Protein AF-A0A382H8X0-F1 (afdb_monomer_lite)

Radius of gyration: 43.45 Å; chains: 1; bounding box: 71×106×115 Å

Organism: NCBI:txid408172

Foldseek 3Di:
DDPDDPPPPVVPPPPPPPPPQPQDDCVVVLCVVCVPPPDDPVVSVVVRVVVSVVVSVVVVVVVVVVVVVVVVVVVVVVVVVVVVVVVVVVVVVVVVVVVVVVVVVVVVVVVVVVVVVVVVVVVVVVVCVVVVVDPPPVVVVVVVVVVVVVVVVVVVVVVVVVVVVVVVVVVQVVLLVVLLCVLCVVPDPVVSVVLVVVLVPPDPPDSVVSSVVSVVVCCVPPPDDDDPPPDDDDDDDDDDDDDDDDDDDPDDDPVCPVVVVVVVVVVVVVD

InterPro domains:
  IPR057966 Capsid assembly scaffolding protein, T4-phage [PF25623] (26-262)

pLDDT: mean 75.29, std 20.02, range [29.95, 96.94]

Secondary structure (DSSP, 8-state):
-----SSSSSSSSS------------HHHHHHHHTTS---HHHHHHHHHHHHHHHHHHHHHHHHHHHHHHHHHHHHHHHHHHHHHHHHHHHHHHHHHHHHHHHHHHHHHHHHHHHHHHHHHHHHHHHHHHHT----THHHHHHHHHHHHHHHHHHHHHHHHHHHHHHHHHHHHHHHHHHHHHHHTTS-HHHHHHHHHHHHTS--S-HHHHHHHHHHHHHHHH-------------------------------TTTHHHHHHHHHHHTT--

Structure (mmCIF, N/CA/C/O backbone):
data_AF-A0A382H8X0-F1
#
_entry.id   AF-A0A382H8X0-F1
#
loop_
_atom_site.group_PDB
_atom_site.id
_atom_site.type_symbol
_atom_site.label_atom_id
_atom_site.label_alt_id
_atom_site.label_comp_id
_atom_site.label_asym_id
_atom_site.label_entity_id
_atom_site.label_seq_id
_atom_site.pdbx_PDB_ins_code
_atom_site.Cartn_x
_atom_site.Cartn_y
_atom_site.Cartn_z
_atom_site.occupancy
_atom_site.B_iso_or_equiv
_atom_site.auth_seq_id
_atom_site.auth_comp_id
_atom_site.auth_asym_id
_atom_site.auth_atom_id
_atom_site.pdbx_PDB_model_num
ATOM 1 N N . LYS A 1 1 ? 1.733 42.238 20.885 1.00 37.44 1 LYS A N 1
ATOM 2 C CA . LYS A 1 1 ? 0.326 41.789 20.952 1.00 37.44 1 LYS A CA 1
ATOM 3 C C . LYS A 1 1 ? 0.335 40.545 21.811 1.00 37.44 1 LYS A C 1
ATOM 5 O O . LYS A 1 1 ? 1.156 39.680 21.553 1.00 37.44 1 LYS A O 1
ATOM 10 N N . SER A 1 2 ? -0.434 40.595 22.890 1.00 32.53 2 SER A N 1
ATOM 11 C CA . SER A 1 2 ? -0.633 39.522 23.858 1.00 32.53 2 SER A CA 1
ATOM 12 C C . SER A 1 2 ? -1.174 38.296 23.123 1.00 32.53 2 SER A C 1
ATOM 14 O O . SER A 1 2 ? -2.161 38.451 22.410 1.00 32.53 2 SER A O 1
ATOM 16 N N . ASN A 1 3 ? -0.496 37.150 23.221 1.00 32.78 3 ASN A N 1
ATOM 17 C CA . ASN A 1 3 ? -1.045 35.860 22.804 1.00 32.78 3 ASN A CA 1
ATOM 18 C C . ASN A 1 3 ? -1.659 35.260 24.067 1.00 32.78 3 ASN A C 1
ATOM 20 O O . ASN A 1 3 ? -0.984 34.616 24.865 1.00 32.78 3 ASN A O 1
ATOM 24 N N . THR A 1 4 ? -2.875 35.722 24.321 1.00 29.95 4 THR A N 1
ATOM 25 C CA . THR A 1 4 ? -3.697 35.456 25.493 1.00 29.95 4 THR A CA 1
ATOM 26 C C . THR A 1 4 ? -4.492 34.180 25.216 1.00 29.95 4 THR A C 1
ATOM 28 O O . THR A 1 4 ? -5.246 34.160 24.256 1.00 29.95 4 THR A O 1
ATOM 31 N N . SER A 1 5 ? -4.269 33.158 26.044 1.00 36.47 5 SER A N 1
ATOM 32 C CA . SER A 1 5 ? -5.319 32.370 26.715 1.00 36.47 5 SER A CA 1
ATOM 33 C C . SER A 1 5 ? -6.357 31.554 25.924 1.00 36.47 5 SER A C 1
ATOM 35 O O . SER A 1 5 ? -7.469 31.427 26.417 1.00 36.47 5 SER A O 1
ATOM 37 N N . GLU A 1 6 ? -6.055 30.974 24.765 1.00 33.81 6 GLU A N 1
ATOM 38 C CA . GLU A 1 6 ? -7.044 30.116 24.067 1.00 33.81 6 GLU A CA 1
ATOM 39 C C . GLU A 1 6 ? -6.904 28.605 24.343 1.00 33.81 6 GLU A C 1
ATOM 41 O O . GLU A 1 6 ? -7.690 27.844 23.805 1.00 33.81 6 GLU A O 1
ATOM 46 N N . ASP A 1 7 ? -5.961 28.168 25.188 1.00 34.78 7 ASP A N 1
ATOM 47 C CA . ASP A 1 7 ? -5.672 26.728 25.403 1.00 34.78 7 ASP A CA 1
ATOM 48 C C . ASP A 1 7 ? -5.850 26.261 26.865 1.00 34.78 7 ASP A C 1
ATOM 50 O O . ASP A 1 7 ? -5.696 25.086 27.162 1.00 34.78 7 ASP A O 1
ATOM 54 N N . ASP A 1 8 ? -6.179 27.177 27.787 1.00 33.31 8 ASP A N 1
ATOM 55 C CA . ASP A 1 8 ? -6.428 26.873 29.214 1.00 33.31 8 ASP A CA 1
ATOM 56 C C . ASP A 1 8 ? -7.920 27.031 29.598 1.00 33.31 8 ASP A C 1
ATOM 58 O O . ASP A 1 8 ? -8.282 26.829 30.753 1.00 33.31 8 ASP A O 1
ATOM 62 N N . GLU A 1 9 ? -8.797 27.432 28.665 1.00 32.09 9 GLU A N 1
ATOM 63 C CA . GLU A 1 9 ? -10.236 27.643 28.937 1.00 32.09 9 GLU A CA 1
ATOM 64 C C . GLU A 1 9 ? -11.125 26.457 28.510 1.00 32.09 9 GLU A C 1
ATOM 66 O O . GLU A 1 9 ? -12.295 26.430 28.882 1.00 32.09 9 GLU A O 1
ATOM 71 N N . GLU A 1 10 ? -10.602 25.452 27.794 1.00 34.25 10 GLU A N 1
ATOM 72 C CA . GLU A 1 10 ? -11.391 24.271 27.385 1.00 34.25 10 GLU A CA 1
ATOM 73 C C . GLU A 1 10 ? -11.379 23.122 28.418 1.00 34.25 10 GLU A C 1
ATOM 75 O O . GLU A 1 10 ? -12.250 22.258 28.364 1.00 34.25 10 GLU A O 1
ATOM 80 N N . GLU A 1 11 ? -10.481 23.126 29.414 1.00 35.06 11 GLU A N 1
ATOM 81 C CA . GLU A 1 11 ? -10.451 22.084 30.463 1.00 35.06 11 GLU A CA 1
ATOM 82 C C . GLU A 1 11 ? -11.414 22.342 31.644 1.00 35.06 11 GLU A C 1
ATOM 84 O O . GLU A 1 11 ? -11.644 21.442 32.451 1.00 35.06 11 GLU A O 1
ATOM 89 N N . GLU A 1 12 ? -12.014 23.534 31.773 1.00 31.77 12 GLU A N 1
ATOM 90 C CA . GLU A 1 12 ? -12.909 23.850 32.906 1.00 31.77 12 GLU A CA 1
ATOM 91 C C . GLU A 1 12 ? -14.411 23.605 32.631 1.00 31.77 12 GLU A C 1
ATOM 93 O O . GLU A 1 12 ? -15.210 23.674 33.569 1.00 31.77 12 GLU A O 1
ATOM 98 N N . GLU A 1 13 ? -14.833 23.282 31.399 1.00 31.98 13 GLU A N 1
ATOM 99 C CA . GLU A 1 13 ? -16.267 23.145 31.059 1.00 31.98 13 GLU A CA 1
ATOM 100 C C . GLU A 1 13 ? -16.840 21.708 31.106 1.00 31.98 13 GLU A C 1
ATOM 102 O O . GLU A 1 13 ? -18.058 21.544 31.009 1.00 31.98 13 GLU A O 1
ATOM 107 N N . GLU A 1 14 ? -16.038 20.662 31.344 1.00 35.97 14 GLU A N 1
ATOM 108 C CA . GLU A 1 14 ? -16.539 19.268 31.393 1.00 35.97 14 GLU A CA 1
ATOM 109 C C . GLU A 1 14 ? -16.860 18.725 32.804 1.00 35.97 14 GLU A C 1
ATOM 111 O O . GLU A 1 14 ? -17.370 17.612 32.941 1.00 35.97 14 GLU A O 1
ATOM 116 N N . GLU A 1 15 ? -16.673 19.508 33.874 1.00 36.59 15 GLU A N 1
ATOM 117 C CA . GLU A 1 15 ? -17.004 19.083 35.250 1.00 36.59 15 GLU A CA 1
ATOM 118 C C . GLU A 1 15 ? -18.415 19.486 35.741 1.00 36.59 15 GLU A C 1
ATOM 120 O O . GLU A 1 15 ? -18.724 19.376 36.933 1.00 36.59 15 GLU A O 1
ATOM 125 N N . GLU A 1 16 ? -19.355 19.851 34.860 1.00 35.91 16 GLU A N 1
ATOM 126 C CA . GLU A 1 16 ? -20.789 19.786 35.207 1.00 35.91 16 GLU A CA 1
ATOM 127 C C . GLU A 1 16 ? -21.291 18.332 35.155 1.00 35.91 16 GLU A C 1
ATOM 129 O O . GLU A 1 16 ? -22.211 17.962 34.420 1.00 35.91 16 GLU A O 1
ATOM 134 N N . VAL A 1 17 ? -20.703 17.479 35.999 1.00 41.88 17 VAL A N 1
ATOM 135 C CA . VAL A 1 17 ? -21.231 16.148 36.291 1.00 41.88 17 VAL A CA 1
ATOM 136 C C . VAL A 1 17 ? -22.627 16.346 36.863 1.00 41.88 17 VAL A C 1
ATOM 138 O O . VAL A 1 17 ? -22.807 16.764 38.015 1.00 41.88 17 VAL A O 1
ATOM 141 N N . LYS A 1 18 ? -23.636 16.060 36.034 1.00 45.66 18 LYS A N 1
ATOM 142 C CA . LYS A 1 18 ? -25.029 15.892 36.437 1.00 45.66 18 LYS A CA 1
ATOM 143 C C . LYS A 1 18 ? -25.045 15.004 37.675 1.00 45.66 18 LYS A C 1
ATOM 145 O O . LYS A 1 18 ? -24.980 13.783 37.587 1.00 45.66 18 LYS A O 1
ATOM 150 N N . LYS A 1 19 ? -25.170 15.619 38.852 1.00 44.81 19 LYS A N 1
ATOM 151 C CA . LYS A 1 19 ? -25.538 14.928 40.088 1.00 44.81 19 LYS A CA 1
ATOM 152 C C . LYS A 1 19 ? -27.000 14.518 39.962 1.00 44.81 19 LYS A C 1
ATOM 154 O O . LYS A 1 19 ? -27.866 15.063 40.639 1.00 44.81 19 LYS A O 1
ATOM 159 N N . GLU A 1 20 ? -27.277 13.571 39.074 1.00 49.06 20 GLU A N 1
ATOM 160 C CA . GLU A 1 20 ? -28.496 12.789 39.125 1.00 49.06 20 GLU A CA 1
ATOM 161 C C . GLU A 1 20 ? -28.424 12.025 40.446 1.00 49.06 20 GLU A C 1
ATOM 163 O O . GLU A 1 20 ? -27.621 11.115 40.658 1.00 49.06 20 GLU A O 1
ATOM 168 N N . SER A 1 21 ? -29.176 12.502 41.434 1.00 52.00 21 SER A N 1
ATOM 169 C CA . SER A 1 21 ? -29.341 11.770 42.673 1.00 52.00 21 SER A CA 1
ATOM 170 C C . SER A 1 21 ? -30.152 10.527 42.344 1.00 52.00 21 SER A C 1
ATOM 172 O O . SER A 1 21 ? -31.373 10.594 42.233 1.00 52.00 21 SER A O 1
ATOM 174 N N . TYR A 1 22 ? -29.468 9.403 42.168 1.00 61.06 22 TYR A N 1
ATOM 175 C CA . TYR A 1 22 ? -30.118 8.107 42.062 1.00 61.06 22 TYR A CA 1
ATOM 176 C C . TYR A 1 22 ? -30.803 7.806 43.400 1.00 61.06 22 TYR A C 1
ATOM 178 O O . TYR A 1 22 ? -30.151 7.451 44.386 1.00 61.06 22 TYR A O 1
ATOM 186 N N . GLU A 1 23 ? -32.113 8.036 43.456 1.00 63.31 23 GLU A N 1
ATOM 187 C CA . GLU A 1 23 ? -32.955 7.592 44.561 1.00 63.31 23 GLU A CA 1
ATOM 188 C C . GLU A 1 23 ? -33.189 6.092 44.388 1.00 63.31 23 GLU A C 1
ATOM 190 O O . GLU A 1 23 ? -33.903 5.643 43.494 1.00 63.31 23 GLU A O 1
ATOM 195 N N . VAL A 1 24 ? -32.508 5.307 45.218 1.00 70.94 24 VAL A N 1
ATOM 196 C CA . VAL A 1 24 ? -32.619 3.850 45.232 1.00 70.94 24 VAL A CA 1
ATOM 197 C C . VAL A 1 24 ? -33.707 3.483 46.241 1.00 70.94 24 VAL A C 1
ATOM 199 O O . VAL A 1 24 ? -33.462 3.490 47.445 1.00 70.94 24 VAL A O 1
ATOM 202 N N . ASP A 1 25 ? -34.917 3.216 45.747 1.00 78.19 25 ASP A N 1
ATOM 203 C CA . ASP A 1 25 ? -36.034 2.724 46.561 1.00 78.19 25 ASP A CA 1
ATOM 204 C C . ASP A 1 25 ? -35.929 1.202 46.717 1.00 78.19 25 ASP A C 1
ATOM 206 O O . ASP A 1 25 ? -36.129 0.452 45.761 1.00 78.19 25 ASP A O 1
ATOM 210 N N . MET A 1 26 ? -35.611 0.749 47.932 1.00 77.75 26 MET A N 1
ATOM 211 C CA . MET A 1 26 ? -35.511 -0.675 48.278 1.00 77.75 26 MET A CA 1
ATOM 212 C C . MET A 1 26 ? -36.562 -1.080 49.306 1.00 77.75 26 MET A C 1
ATOM 214 O O . MET A 1 26 ? -36.397 -2.076 50.012 1.00 77.75 26 MET A O 1
ATOM 218 N N . THR A 1 27 ? -37.657 -0.319 49.401 1.00 81.19 27 THR A N 1
ATOM 219 C CA . THR A 1 27 ? -38.708 -0.543 50.399 1.00 81.19 27 THR A CA 1
ATOM 220 C C . THR A 1 27 ? -39.209 -1.984 50.381 1.00 81.19 27 THR A C 1
ATOM 222 O O . THR A 1 27 ? -39.271 -2.618 51.429 1.00 81.19 27 THR A O 1
ATOM 225 N N . ASN A 1 28 ? -39.487 -2.522 49.192 1.00 81.25 28 ASN A N 1
ATOM 226 C CA . ASN A 1 28 ? -40.016 -3.877 49.030 1.00 81.25 28 ASN A CA 1
ATOM 227 C C . ASN A 1 28 ? -39.002 -4.959 49.431 1.00 81.25 28 ASN A C 1
ATOM 229 O O . ASN A 1 28 ? -39.378 -5.943 50.063 1.00 81.25 28 ASN A O 1
ATOM 233 N N . ASP A 1 29 ? -37.724 -4.777 49.094 1.00 83.38 29 ASP A N 1
ATOM 234 C CA . ASP A 1 29 ? -36.673 -5.755 49.401 1.00 83.38 29 ASP A CA 1
ATOM 235 C C . ASP A 1 29 ? -36.354 -5.776 50.900 1.00 83.38 29 ASP A C 1
ATOM 237 O O . ASP A 1 29 ? -36.135 -6.835 51.489 1.00 83.38 29 ASP A O 1
ATOM 241 N N . ILE A 1 30 ? -36.376 -4.606 51.541 1.00 81.31 30 ILE A N 1
ATOM 242 C CA . ILE A 1 30 ? -36.143 -4.459 52.981 1.00 81.31 30 ILE A CA 1
ATOM 243 C C . ILE A 1 30 ? -37.349 -4.975 53.774 1.00 81.31 30 ILE A C 1
ATOM 245 O O . ILE A 1 30 ? -37.169 -5.638 54.794 1.00 81.31 30 ILE A O 1
ATOM 249 N N . GLU A 1 31 ? -38.574 -4.735 53.300 1.00 82.31 31 GLU A N 1
ATOM 250 C CA . GLU A 1 31 ? -39.781 -5.326 53.885 1.00 82.31 31 GLU A CA 1
ATOM 251 C C . GLU A 1 31 ? -39.788 -6.850 53.744 1.00 82.31 31 GLU A C 1
ATOM 253 O O . GLU A 1 31 ? -40.080 -7.533 54.721 1.00 82.31 31 GLU A O 1
ATOM 258 N N . ALA A 1 32 ? -39.392 -7.398 52.592 1.00 84.31 32 ALA A N 1
ATOM 259 C CA . ALA A 1 32 ? -39.268 -8.842 52.396 1.00 84.31 32 ALA A CA 1
ATOM 260 C C . ALA A 1 32 ? -38.196 -9.478 53.301 1.00 84.31 32 ALA A C 1
ATOM 262 O O . ALA A 1 32 ? -38.404 -10.578 53.808 1.00 84.31 32 ALA A O 1
ATOM 263 N N . LEU A 1 33 ? -37.078 -8.784 53.549 1.00 81.81 33 LEU A N 1
ATOM 264 C CA . LEU A 1 33 ? -36.012 -9.246 54.447 1.00 81.81 33 LEU A CA 1
ATOM 265 C C . LEU A 1 33 ? -36.469 -9.312 55.916 1.00 81.81 33 LEU A C 1
ATOM 267 O O . LEU A 1 33 ? -35.975 -10.132 56.684 1.00 81.81 33 LEU A O 1
ATOM 271 N N . VAL A 1 34 ? -37.393 -8.431 56.309 1.00 82.56 34 VAL A N 1
ATOM 272 C CA . VAL A 1 34 ? -37.791 -8.219 57.709 1.00 82.56 34 VAL A CA 1
ATOM 273 C C . VAL A 1 34 ? -39.206 -8.750 58.016 1.00 82.56 34 VAL A C 1
ATOM 275 O O . VAL A 1 34 ? -39.644 -8.733 59.165 1.00 82.56 34 VAL A O 1
ATOM 278 N N . ALA A 1 35 ? -39.932 -9.256 57.013 1.00 78.44 35 ALA A N 1
ATOM 279 C CA . ALA A 1 35 ? -41.325 -9.697 57.133 1.00 78.44 35 ALA A CA 1
ATOM 280 C C . ALA A 1 35 ? -41.544 -10.836 58.146 1.00 78.44 35 ALA A C 1
ATOM 282 O O . ALA A 1 35 ? -42.567 -10.844 58.831 1.00 78.44 35 ALA A O 1
ATOM 283 N N . ASP A 1 36 ? -40.589 -11.762 58.261 1.00 80.06 36 ASP A N 1
ATOM 284 C CA . ASP A 1 36 ? -40.674 -12.930 59.151 1.00 80.06 36 ASP A CA 1
ATOM 285 C C . ASP A 1 36 ? -39.989 -12.715 60.517 1.00 80.06 36 ASP A C 1
ATOM 287 O O . ASP A 1 36 ? -40.003 -13.608 61.369 1.00 80.06 36 ASP A O 1
ATOM 291 N N . GLU A 1 37 ? -39.404 -11.535 60.761 1.00 77.50 37 GLU A N 1
ATOM 292 C CA . GLU A 1 37 ? -38.743 -11.204 62.027 1.00 77.50 37 GLU A CA 1
ATOM 293 C C . GLU A 1 37 ? -39.600 -10.280 62.910 1.00 77.50 37 GLU A C 1
ATOM 295 O O . GLU A 1 37 ? -40.120 -9.253 62.468 1.00 77.50 37 GLU A O 1
ATOM 300 N N . ASP A 1 38 ? -39.699 -10.608 64.204 1.00 77.94 38 ASP A N 1
ATOM 301 C CA . ASP A 1 38 ? -40.443 -9.831 65.212 1.00 77.94 38 ASP A CA 1
ATOM 302 C C . ASP A 1 38 ? -39.629 -8.602 65.681 1.00 77.94 38 ASP A C 1
ATOM 304 O O . ASP A 1 38 ? -39.217 -8.466 66.836 1.00 77.94 38 ASP A O 1
ATOM 308 N N . LEU A 1 39 ? -39.309 -7.730 64.721 1.00 82.06 39 LEU A N 1
ATOM 309 C CA . LEU A 1 39 ? -38.544 -6.497 64.895 1.00 82.06 39 LEU A CA 1
ATOM 310 C C . LEU A 1 39 ? -39.471 -5.301 65.146 1.00 82.06 39 LEU A C 1
ATOM 312 O O . LEU A 1 39 ? -40.558 -5.201 64.578 1.00 82.06 39 LEU A O 1
ATOM 316 N N . SER A 1 40 ? -39.026 -4.339 65.961 1.00 85.69 40 SER A N 1
ATOM 317 C CA . SER A 1 40 ? -39.805 -3.119 66.207 1.00 85.69 40 SER A CA 1
ATOM 318 C C . SER A 1 40 ? -39.888 -2.241 64.953 1.00 85.69 40 SER A C 1
ATOM 320 O O . SER A 1 40 ? -38.913 -2.093 64.219 1.00 85.69 40 SER A O 1
ATOM 322 N N . GLU A 1 41 ? -41.027 -1.583 64.734 1.00 81.06 41 GLU A N 1
ATOM 323 C CA . GLU A 1 41 ? -41.238 -0.678 63.587 1.00 81.06 41 GLU A CA 1
ATOM 324 C C . GLU A 1 41 ? -40.201 0.463 63.519 1.00 81.06 41 GLU A C 1
ATOM 326 O O . GLU A 1 41 ? -39.765 0.886 62.445 1.00 81.06 41 GLU A O 1
ATOM 331 N N . GLU A 1 42 ? -39.722 0.914 64.681 1.00 83.44 42 GLU A N 1
ATOM 332 C CA . GLU A 1 42 ? -38.633 1.890 64.792 1.00 83.44 42 GLU A CA 1
ATOM 333 C C . GLU A 1 42 ? -37.294 1.344 64.273 1.00 83.44 42 GLU A C 1
ATOM 335 O O . GLU A 1 42 ? -36.509 2.086 63.677 1.00 83.44 42 GLU A O 1
ATOM 340 N N . PHE A 1 43 ? -37.021 0.054 64.493 1.00 84.06 43 PHE A N 1
ATOM 341 C CA . PHE A 1 43 ? -35.830 -0.610 63.976 1.00 84.06 43 PHE A CA 1
ATOM 342 C C . PHE A 1 43 ? -35.928 -0.821 62.465 1.00 84.06 43 PHE A C 1
ATOM 344 O O . PHE A 1 43 ? -34.972 -0.497 61.766 1.00 84.06 43 PHE A O 1
ATOM 351 N N . LYS A 1 44 ? -37.087 -1.259 61.950 1.00 83.19 44 LYS A N 1
ATOM 352 C CA . LYS A 1 44 ? -37.322 -1.427 60.503 1.00 83.19 44 LYS A CA 1
ATOM 353 C C . LYS A 1 44 ? -37.100 -0.122 59.741 1.00 83.19 44 LYS A C 1
ATOM 355 O O . LYS A 1 44 ? -36.361 -0.092 58.763 1.00 83.19 44 LYS A O 1
ATOM 360 N N . THR A 1 45 ? -37.651 0.980 60.251 1.00 83.88 45 THR A N 1
ATOM 361 C CA . THR A 1 45 ? -37.497 2.307 59.636 1.00 83.88 45 THR A CA 1
ATOM 362 C C . THR A 1 45 ? -36.036 2.773 59.647 1.00 83.88 45 THR A C 1
ATOM 364 O O . THR A 1 45 ? -35.533 3.254 58.636 1.00 83.88 45 THR A O 1
ATOM 367 N N . LYS A 1 46 ? -35.315 2.591 60.765 1.00 86.00 46 LYS A N 1
ATOM 368 C CA . LYS A 1 46 ? -33.889 2.958 60.856 1.00 86.00 46 LYS A CA 1
ATOM 369 C C . LYS A 1 46 ? -33.001 2.087 59.970 1.00 86.00 46 LYS A C 1
ATOM 371 O O . LYS A 1 46 ? -32.117 2.620 59.305 1.00 86.00 46 LYS A O 1
ATOM 376 N N . ALA A 1 47 ? -33.227 0.775 59.959 1.00 83.56 47 ALA A N 1
ATOM 377 C CA . ALA A 1 47 ? -32.503 -0.160 59.105 1.00 83.56 47 ALA A CA 1
ATOM 378 C C . ALA A 1 47 ? -32.716 0.185 57.629 1.00 83.56 47 ALA A C 1
ATOM 380 O O . ALA A 1 47 ? -31.741 0.246 56.883 1.00 83.56 47 ALA A O 1
ATOM 381 N N . LYS A 1 48 ? -33.955 0.522 57.249 1.00 84.62 48 LYS A N 1
ATOM 382 C CA . LYS A 1 48 ? -34.294 0.970 55.901 1.00 84.62 48 LYS A CA 1
ATOM 383 C C . LYS A 1 48 ? -33.490 2.197 55.480 1.00 84.62 48 LYS A C 1
ATOM 385 O O . LYS A 1 48 ? -32.744 2.135 54.511 1.00 84.62 48 LYS A O 1
ATOM 390 N N . THR A 1 49 ? -33.557 3.275 56.261 1.00 85.88 49 THR A N 1
ATOM 391 C CA . THR A 1 49 ? -32.846 4.522 55.941 1.00 85.88 49 THR A CA 1
ATOM 392 C C . THR A 1 49 ? -31.327 4.339 55.885 1.00 85.88 49 THR A C 1
ATOM 394 O O . THR A 1 49 ? -30.671 4.913 55.021 1.00 85.88 49 THR A O 1
ATOM 397 N N . ILE A 1 50 ? -30.746 3.545 56.793 1.00 86.38 50 ILE A N 1
ATOM 398 C CA . ILE A 1 50 ? -29.296 3.296 56.810 1.00 86.38 50 ILE A CA 1
ATOM 399 C C . ILE A 1 50 ? -28.875 2.453 55.601 1.00 86.38 50 ILE A C 1
ATOM 401 O O . ILE A 1 50 ? -27.844 2.744 54.994 1.00 86.38 50 ILE A O 1
ATOM 405 N N . PHE A 1 51 ? -29.656 1.432 55.242 1.00 86.38 51 PHE A N 1
ATOM 406 C CA . PHE A 1 51 ? -29.347 0.554 54.119 1.00 86.38 51 PHE A CA 1
ATOM 407 C C . PHE A 1 51 ? -29.493 1.278 52.779 1.00 86.38 51 PHE A C 1
ATOM 409 O O . PHE A 1 51 ? -28.562 1.251 51.979 1.00 86.38 51 PHE A O 1
ATOM 416 N N . GLU A 1 52 ? -30.593 2.004 52.570 1.00 85.25 52 GLU A N 1
ATOM 417 C CA . GLU A 1 52 ? -30.800 2.826 51.370 1.00 85.25 52 GLU A CA 1
ATOM 418 C C . GLU A 1 52 ? -29.689 3.872 51.218 1.00 85.25 52 GLU A C 1
ATOM 420 O O . GLU A 1 52 ? -29.113 4.011 50.141 1.00 85.25 52 GLU A O 1
ATOM 425 N N . ALA A 1 53 ? -29.295 4.549 52.304 1.00 85.81 53 ALA A N 1
ATOM 426 C CA . ALA A 1 53 ? -28.188 5.505 52.268 1.00 85.81 53 ALA A CA 1
ATOM 427 C C . ALA A 1 53 ? -26.833 4.841 51.956 1.00 85.81 53 ALA A C 1
ATOM 429 O O . ALA A 1 53 ? -26.024 5.399 51.205 1.00 85.81 53 ALA A O 1
ATOM 430 N N . ALA A 1 54 ? -26.568 3.655 52.512 1.00 86.88 54 ALA A N 1
ATOM 431 C CA . ALA A 1 54 ? -25.339 2.907 52.256 1.00 86.88 54 ALA A CA 1
ATOM 432 C C . ALA A 1 54 ? -25.258 2.413 50.803 1.00 86.88 54 ALA A C 1
ATOM 434 O O . ALA A 1 54 ? -24.216 2.569 50.162 1.00 86.88 54 ALA A O 1
ATOM 435 N N . VAL A 1 55 ? -26.356 1.875 50.265 1.00 88.56 55 VAL A N 1
ATOM 436 C CA . VAL A 1 55 ? -26.444 1.430 48.868 1.00 88.56 55 VAL A CA 1
ATOM 437 C C . VAL A 1 55 ? -26.345 2.620 47.921 1.00 88.56 55 VAL A C 1
ATOM 439 O O . VAL A 1 55 ? -25.531 2.578 47.005 1.00 88.56 55 VAL A O 1
ATOM 442 N N . ALA A 1 56 ? -27.065 3.716 48.172 1.00 86.25 56 ALA A N 1
ATOM 443 C CA . ALA A 1 56 ? -26.973 4.925 47.353 1.00 86.25 56 ALA A CA 1
ATOM 444 C C . ALA A 1 56 ? -25.544 5.498 47.318 1.00 86.25 56 ALA A C 1
ATOM 446 O O . ALA A 1 56 ? -25.082 5.955 46.274 1.00 86.25 56 ALA A O 1
ATOM 447 N N . THR A 1 57 ? -24.816 5.440 48.439 1.00 87.44 57 THR A N 1
ATOM 448 C CA . THR A 1 57 ? -23.405 5.857 48.494 1.00 87.44 57 THR A CA 1
ATOM 449 C C . THR A 1 57 ? -22.522 4.924 47.665 1.00 87.44 57 THR A C 1
ATOM 451 O O . THR A 1 57 ? -21.712 5.397 46.873 1.00 87.44 57 THR A O 1
ATOM 454 N N . LYS A 1 58 ? -22.710 3.602 47.776 1.00 89.00 58 LYS A N 1
ATOM 455 C CA . LYS A 1 58 ? -21.942 2.617 46.999 1.00 89.00 58 LYS A CA 1
ATOM 456 C C . LYS A 1 58 ? -22.227 2.667 45.502 1.00 89.00 58 LYS A C 1
ATOM 458 O O . LYS A 1 58 ? -21.301 2.514 44.711 1.00 89.00 58 LYS A O 1
ATOM 463 N N . VAL A 1 59 ? -23.476 2.906 45.114 1.00 89.75 59 VAL A N 1
ATOM 464 C CA . VAL A 1 59 ? -23.862 3.107 43.713 1.00 89.75 59 VAL A CA 1
ATOM 465 C C . VAL A 1 59 ? -23.191 4.361 43.161 1.00 89.75 59 VAL A C 1
ATOM 467 O O . VAL A 1 59 ? -22.592 4.287 42.095 1.00 89.75 59 VAL A O 1
ATOM 470 N N . LYS A 1 60 ? -23.189 5.475 43.905 1.00 87.25 60 LYS A N 1
ATOM 471 C CA . LYS A 1 60 ? -22.474 6.694 43.494 1.00 87.25 60 LYS A CA 1
ATOM 472 C C . LYS A 1 60 ? -20.978 6.460 43.308 1.00 87.25 60 LYS A C 1
ATOM 474 O O . LYS A 1 60 ? -20.455 6.843 42.274 1.00 87.25 60 LYS A O 1
ATOM 479 N N . GLU A 1 61 ? -20.315 5.795 44.258 1.00 89.31 61 GLU A N 1
ATOM 480 C CA . GLU A 1 61 ? -18.890 5.445 44.129 1.00 89.31 61 GLU A CA 1
ATOM 481 C C . GLU A 1 61 ? -18.620 4.627 42.855 1.00 89.31 61 GLU A C 1
ATOM 483 O O . GLU A 1 61 ? -17.683 4.923 42.116 1.00 89.31 61 GLU A O 1
ATOM 488 N N . ARG A 1 62 ? -19.462 3.627 42.559 1.00 90.31 62 ARG A N 1
ATOM 489 C CA . ARG A 1 62 ? -19.312 2.810 41.346 1.00 90.31 62 ARG A CA 1
ATOM 490 C C . ARG A 1 62 ? -19.578 3.580 40.065 1.00 90.31 62 ARG A C 1
ATOM 492 O O . ARG A 1 62 ? -18.870 3.353 39.096 1.00 90.31 62 ARG A O 1
ATOM 499 N N . ILE A 1 63 ? -20.559 4.477 40.053 1.00 89.44 63 ILE A N 1
ATOM 500 C CA . ILE A 1 63 ? -20.823 5.329 38.891 1.00 89.44 63 ILE A CA 1
ATOM 501 C C . ILE A 1 63 ? -19.622 6.231 38.631 1.00 89.44 63 ILE A C 1
ATOM 503 O O . ILE A 1 63 ? -19.111 6.216 37.522 1.00 89.44 63 ILE A O 1
ATOM 507 N N . THR A 1 64 ? -19.093 6.903 39.659 1.00 89.75 64 THR A N 1
ATOM 508 C CA . THR A 1 64 ? -17.907 7.757 39.495 1.00 89.75 64 THR A CA 1
ATOM 509 C C . THR A 1 64 ? -16.680 6.976 39.023 1.00 89.75 64 THR A C 1
ATOM 511 O O . THR A 1 64 ? -15.884 7.487 38.246 1.00 89.75 64 THR A O 1
ATOM 514 N N . GLU A 1 65 ? -16.522 5.725 39.461 1.00 93.19 65 GLU A N 1
ATOM 515 C CA . GLU A 1 65 ? -15.434 4.854 39.007 1.00 93.19 65 GLU A CA 1
ATOM 516 C C . GLU A 1 65 ? -15.617 4.426 37.545 1.00 93.19 65 GLU A C 1
ATOM 518 O O . GLU A 1 65 ? -14.655 4.430 36.781 1.00 93.19 65 GLU A O 1
ATOM 523 N N . VAL A 1 66 ? -16.846 4.089 37.142 1.00 94.31 66 VAL A N 1
ATOM 524 C CA . VAL A 1 66 ? -17.175 3.725 35.758 1.00 94.31 66 VAL A CA 1
ATOM 525 C C . VAL A 1 66 ? -17.043 4.925 34.825 1.00 94.31 66 VAL A C 1
ATOM 527 O O . VAL A 1 66 ? -16.488 4.772 33.745 1.00 94.31 66 VAL A O 1
ATOM 530 N N . GLU A 1 67 ? -17.500 6.107 35.233 1.00 90.88 67 GLU A N 1
ATOM 531 C CA . GLU A 1 67 ? -17.346 7.350 34.472 1.00 90.88 67 GLU A CA 1
ATOM 532 C C . GLU A 1 67 ? -15.868 7.702 34.301 1.00 90.88 67 GLU A C 1
ATOM 534 O O . GLU A 1 67 ? -15.426 7.917 33.178 1.00 90.88 67 GLU A O 1
ATOM 539 N N . ALA A 1 68 ? -15.074 7.657 35.377 1.00 93.00 68 ALA A N 1
ATOM 540 C CA . ALA A 1 68 ? -13.637 7.913 35.297 1.00 93.00 68 ALA A CA 1
ATOM 541 C C . ALA A 1 68 ? -12.911 6.901 34.395 1.00 93.00 68 ALA A C 1
ATOM 543 O O . ALA A 1 68 ? -12.018 7.274 33.635 1.00 93.00 68 ALA A O 1
ATOM 544 N N . GLN A 1 69 ? -13.290 5.619 34.455 1.00 94.19 69 GLN A N 1
ATOM 545 C CA . GLN A 1 69 ? -12.719 4.600 33.576 1.00 94.19 69 GLN A CA 1
ATOM 546 C C . GLN A 1 69 ? -13.151 4.808 32.120 1.00 94.19 69 GLN A C 1
ATOM 548 O O . GLN A 1 69 ? -12.314 4.724 31.231 1.00 94.19 69 GLN A O 1
ATOM 553 N N . SER A 1 70 ? -14.424 5.131 31.880 1.00 92.88 70 SER A N 1
ATOM 554 C CA . SER A 1 70 ? -14.948 5.418 30.543 1.00 92.88 70 SER A CA 1
ATOM 555 C C . SER A 1 70 ? -14.281 6.643 29.928 1.00 92.88 70 SER A C 1
ATOM 557 O O . SER A 1 70 ? -13.972 6.620 28.739 1.00 92.88 70 SER A O 1
ATOM 559 N N . GLN A 1 71 ? -14.042 7.693 30.719 1.00 94.25 71 GLN A N 1
ATOM 560 C CA . GLN A 1 71 ? -13.323 8.879 30.265 1.00 94.25 71 GLN A CA 1
ATOM 561 C C . GLN A 1 71 ? -11.899 8.502 29.868 1.00 94.25 71 GLN A C 1
ATOM 563 O O . GLN A 1 71 ? -11.492 8.734 28.739 1.00 94.25 71 GLN A O 1
ATOM 568 N N . LYS A 1 72 ? -11.186 7.792 30.747 1.00 95.81 72 LYS A N 1
ATOM 569 C CA . LYS A 1 72 ? -9.821 7.339 30.476 1.00 95.81 72 LYS A CA 1
ATOM 570 C C . LYS A 1 72 ? -9.717 6.444 29.237 1.00 95.81 72 LYS A C 1
ATOM 572 O O . LYS A 1 72 ? -8.759 6.568 28.479 1.00 95.81 72 LYS A O 1
ATOM 577 N N . ASP A 1 73 ? -10.668 5.533 29.044 1.00 95.38 73 ASP A N 1
ATOM 578 C CA . ASP A 1 73 ? -10.714 4.661 27.867 1.00 95.38 73 ASP A CA 1
ATOM 579 C C . ASP A 1 73 ? -11.012 5.470 26.594 1.00 95.38 73 ASP A C 1
ATOM 581 O O . ASP A 1 73 ? -10.444 5.191 25.539 1.00 95.38 73 ASP A O 1
ATOM 585 N N . THR A 1 74 ? -11.856 6.502 26.700 1.00 94.44 74 THR A N 1
ATOM 586 C CA . THR A 1 74 ? -12.157 7.426 25.598 1.00 94.44 74 THR A CA 1
ATOM 587 C C . THR A 1 74 ? -10.933 8.262 25.236 1.00 94.44 74 THR A C 1
ATOM 589 O O . THR A 1 74 ? -10.566 8.299 24.066 1.00 94.44 74 THR A O 1
ATOM 592 N N . ASP A 1 75 ? -10.251 8.854 26.217 1.00 95.19 75 ASP A N 1
ATOM 593 C CA . ASP A 1 75 ? -9.037 9.650 26.004 1.00 95.19 75 ASP A CA 1
ATOM 594 C C . ASP A 1 75 ? -7.927 8.805 25.364 1.00 95.19 75 ASP A C 1
ATOM 596 O O . ASP A 1 75 ? -7.273 9.234 24.413 1.00 95.19 75 ASP A O 1
ATOM 600 N N . ALA A 1 76 ? -7.748 7.567 25.837 1.00 96.06 76 ALA A N 1
ATOM 601 C CA . ALA A 1 76 ? -6.787 6.635 25.258 1.00 96.06 76 ALA A CA 1
ATOM 602 C C . ALA A 1 76 ? -7.121 6.297 23.795 1.00 96.06 76 ALA A C 1
ATOM 604 O O . ALA A 1 76 ? -6.228 6.304 22.951 1.00 96.06 76 ALA A O 1
ATOM 605 N N . ALA A 1 77 ? -8.396 6.042 23.482 1.00 95.81 77 ALA A N 1
ATOM 606 C CA . ALA A 1 77 ? -8.833 5.777 22.114 1.00 95.81 77 ALA A CA 1
ATOM 607 C C . ALA A 1 77 ? -8.678 7.008 21.204 1.00 95.81 77 ALA A C 1
ATOM 609 O O . ALA A 1 77 ? -8.318 6.871 20.036 1.00 95.81 77 ALA A O 1
ATOM 610 N N . VAL A 1 78 ? -8.933 8.211 21.725 1.00 96.19 78 VAL A N 1
ATOM 611 C CA . VAL A 1 78 ? -8.742 9.469 20.990 1.00 96.19 78 VAL A CA 1
ATOM 612 C C . VAL A 1 78 ? -7.269 9.676 20.651 1.00 96.19 78 VAL A C 1
ATOM 614 O O . VAL A 1 78 ? -6.960 9.975 19.498 1.00 96.19 78 VAL A O 1
ATOM 617 N N . GLU A 1 79 ? -6.362 9.481 21.608 1.00 96.00 79 GLU A N 1
ATOM 618 C CA . GLU A 1 79 ? -4.924 9.616 21.358 1.00 96.00 79 GLU A CA 1
ATOM 619 C C . GLU A 1 79 ? -4.406 8.544 20.385 1.00 96.00 79 GLU A C 1
ATOM 621 O O . GLU A 1 79 ? -3.659 8.883 19.471 1.00 96.00 79 GLU A O 1
ATOM 626 N N . GLU A 1 80 ? -4.876 7.294 20.479 1.00 96.94 80 GLU A N 1
ATOM 627 C CA . GLU A 1 80 ? -4.542 6.241 19.506 1.00 96.94 80 GLU A CA 1
ATOM 628 C C . GLU A 1 80 ? -4.991 6.615 18.083 1.00 96.94 80 GLU A C 1
ATOM 630 O O . GLU A 1 80 ? -4.213 6.534 17.132 1.00 96.94 80 GLU A O 1
ATOM 635 N N . ILE A 1 81 ? -6.237 7.078 17.924 1.00 96.25 81 ILE A N 1
ATOM 636 C CA . ILE A 1 81 ? -6.773 7.502 16.622 1.00 96.25 81 ILE A CA 1
ATOM 637 C C . ILE A 1 81 ? -5.999 8.705 16.077 1.00 96.25 81 ILE A C 1
ATOM 639 O O . ILE A 1 81 ? -5.750 8.794 14.875 1.00 96.25 81 ILE A O 1
ATOM 643 N N . LYS A 1 82 ? -5.636 9.653 16.942 1.00 96.62 82 LYS A N 1
ATOM 644 C CA . LYS A 1 82 ? -4.883 10.851 16.570 1.00 96.62 82 LYS A CA 1
ATOM 645 C C . LYS A 1 82 ? -3.471 10.502 16.112 1.00 96.62 82 LYS A C 1
ATOM 647 O O . LYS A 1 82 ? -3.029 11.058 15.106 1.00 96.62 82 LYS A O 1
ATOM 652 N N . GLU A 1 83 ? -2.788 9.591 16.799 1.00 96.44 83 GLU A N 1
ATOM 653 C CA . GLU A 1 83 ? -1.465 9.101 16.405 1.00 96.44 83 GLU A CA 1
ATOM 654 C C . GLU A 1 83 ? -1.540 8.367 15.056 1.00 96.44 83 GLU A C 1
ATOM 656 O O . GLU A 1 83 ? -0.867 8.772 14.108 1.00 96.44 83 GLU A O 1
ATOM 661 N N . ASP A 1 84 ? -2.456 7.403 14.907 1.00 95.62 84 ASP A N 1
ATOM 662 C CA . ASP A 1 84 ? -2.662 6.655 13.655 1.00 95.62 84 ASP A CA 1
ATOM 663 C C . ASP A 1 84 ? -3.028 7.574 12.474 1.00 95.62 84 ASP A C 1
ATOM 665 O O . ASP A 1 84 ? -2.503 7.433 11.365 1.00 95.62 84 ASP A O 1
ATOM 669 N N . LEU A 1 85 ? -3.903 8.562 12.693 1.00 95.81 85 LEU A N 1
ATOM 670 C CA . LEU A 1 85 ? -4.267 9.523 11.655 1.00 95.81 85 LEU A CA 1
ATOM 671 C C . LEU A 1 85 ? -3.088 10.428 11.288 1.00 95.81 85 LEU A C 1
ATOM 673 O O . LEU A 1 85 ? -2.882 10.691 10.104 1.00 95.81 85 LEU A O 1
ATOM 677 N N . THR A 1 86 ? -2.317 10.886 12.276 1.00 96.56 86 THR A N 1
ATOM 678 C CA . THR A 1 86 ? -1.134 11.726 12.046 1.00 96.56 86 THR A CA 1
ATOM 679 C C . THR A 1 86 ? -0.105 10.969 11.217 1.00 96.56 86 THR A C 1
ATOM 681 O O . THR A 1 86 ? 0.330 11.478 10.187 1.00 96.56 86 THR A O 1
ATOM 684 N N . GLU A 1 87 ? 0.205 9.723 11.576 1.00 96.00 87 GLU A N 1
ATOM 685 C CA . GLU A 1 87 ? 1.130 8.886 10.809 1.00 96.00 87 GLU A CA 1
ATOM 686 C C . GLU A 1 87 ? 0.631 8.631 9.383 1.00 96.00 87 GLU A C 1
ATOM 688 O O . GLU A 1 87 ? 1.397 8.725 8.422 1.00 96.00 87 GLU A O 1
ATOM 693 N N . LYS A 1 88 ? -0.659 8.330 9.198 1.00 96.25 88 LYS A N 1
ATOM 694 C CA . LYS A 1 88 ? -1.237 8.120 7.860 1.00 96.25 88 LYS A CA 1
ATOM 695 C C . LYS A 1 88 ? -1.185 9.379 7.003 1.00 96.25 88 LYS A C 1
ATOM 697 O O . LYS A 1 88 ? -0.874 9.288 5.813 1.00 96.25 88 LYS A O 1
ATOM 702 N N . VAL A 1 89 ? -1.487 10.536 7.587 1.00 96.50 89 VAL A N 1
ATOM 703 C CA . VAL A 1 89 ? -1.434 11.828 6.896 1.00 96.50 89 VAL A CA 1
ATOM 704 C C . VAL A 1 89 ? 0.004 12.179 6.529 1.00 96.50 89 VAL A C 1
ATOM 706 O O . VAL A 1 89 ? 0.241 12.541 5.377 1.00 96.50 89 VAL A O 1
ATOM 709 N N . ASP A 1 90 ? 0.959 12.007 7.442 1.00 95.25 90 ASP A N 1
ATOM 710 C CA . ASP A 1 90 ? 2.378 12.255 7.177 1.00 95.25 90 ASP A CA 1
ATOM 711 C C . ASP A 1 90 ? 2.917 11.322 6.093 1.00 95.25 90 ASP A C 1
ATOM 713 O O . ASP A 1 90 ? 3.568 11.780 5.155 1.00 95.25 90 ASP A O 1
ATOM 717 N N . ASN A 1 91 ? 2.584 10.031 6.146 1.00 95.94 91 ASN A N 1
ATOM 718 C CA . ASN A 1 91 ? 2.976 9.074 5.115 1.00 95.94 91 ASN A CA 1
ATOM 719 C C . ASN A 1 91 ? 2.400 9.445 3.742 1.00 95.94 91 ASN A C 1
ATOM 721 O O . ASN A 1 91 ? 3.119 9.418 2.741 1.00 95.94 91 ASN A O 1
ATOM 725 N N . TYR A 1 92 ? 1.120 9.824 3.680 1.00 95.31 92 TYR A N 1
ATOM 726 C CA . TYR A 1 92 ? 0.486 10.246 2.432 1.00 95.31 92 TYR A CA 1
ATOM 727 C C . TYR A 1 92 ? 1.092 11.546 1.893 1.00 95.31 92 TYR A C 1
ATOM 729 O O . TYR A 1 92 ? 1.405 11.636 0.707 1.00 95.31 92 TYR A O 1
ATOM 737 N N . LEU A 1 93 ? 1.294 12.548 2.753 1.00 95.12 93 LEU A N 1
ATOM 738 C CA . LEU A 1 93 ? 1.903 13.817 2.364 1.00 95.12 93 LEU A CA 1
ATOM 739 C C . LEU A 1 93 ? 3.344 13.630 1.906 1.00 95.12 93 LEU A C 1
ATOM 741 O O . LEU A 1 93 ? 3.725 14.219 0.898 1.00 95.12 93 LEU A O 1
ATOM 745 N N . ASN A 1 94 ? 4.126 12.800 2.596 1.00 95.38 94 ASN A N 1
ATOM 746 C CA . ASN A 1 94 ? 5.495 12.513 2.199 1.00 95.38 94 ASN A CA 1
ATOM 747 C C . ASN A 1 94 ? 5.535 11.789 0.849 1.00 95.38 94 ASN A C 1
ATOM 749 O O . ASN A 1 94 ? 6.294 12.188 -0.027 1.00 95.38 94 ASN A O 1
ATOM 753 N N . TYR A 1 95 ? 4.664 10.800 0.635 1.00 95.56 95 TYR A N 1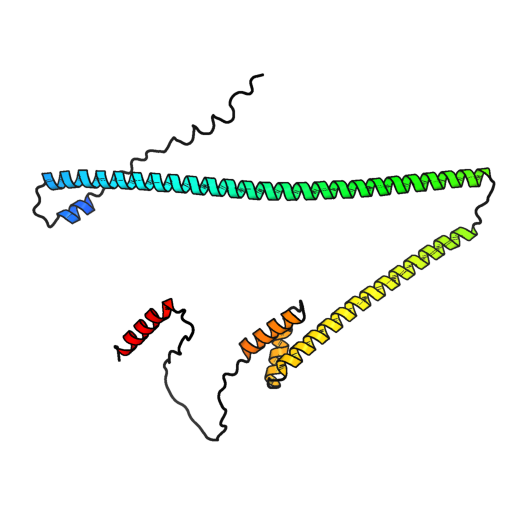
ATOM 754 C CA . TYR A 1 95 ? 4.535 10.119 -0.654 1.00 95.56 95 TYR A CA 1
ATOM 755 C C . TYR A 1 95 ? 4.196 11.093 -1.792 1.00 95.56 95 TYR A C 1
ATOM 757 O O . TYR A 1 95 ? 4.910 11.153 -2.790 1.00 95.56 95 TYR A O 1
ATOM 765 N N . VAL A 1 96 ? 3.155 11.916 -1.623 1.00 95.81 96 VAL A N 1
ATOM 766 C CA . VAL A 1 96 ? 2.743 12.896 -2.641 1.00 95.81 96 VAL A CA 1
ATOM 767 C C . VAL A 1 96 ? 3.827 13.949 -2.876 1.00 95.81 96 VAL A C 1
ATOM 769 O O . VAL A 1 96 ? 4.060 14.343 -4.017 1.00 95.81 96 VAL A O 1
ATOM 772 N N . ALA A 1 97 ? 4.500 14.413 -1.820 1.00 94.75 97 ALA A N 1
ATOM 773 C CA . ALA A 1 97 ? 5.580 15.384 -1.937 1.00 94.75 97 ALA A CA 1
ATOM 774 C C . ALA A 1 97 ? 6.794 14.796 -2.668 1.00 94.75 97 ALA A C 1
ATOM 776 O O . ALA A 1 97 ? 7.328 15.440 -3.570 1.00 94.75 97 ALA A O 1
ATOM 777 N N . GLU A 1 98 ? 7.217 13.580 -2.320 1.00 94.00 98 GLU A N 1
ATOM 778 C CA . GLU A 1 98 ? 8.315 12.891 -2.996 1.00 94.00 98 GLU A CA 1
ATOM 779 C C . GLU A 1 98 ? 8.005 12.626 -4.468 1.00 94.00 98 GLU A C 1
ATOM 781 O O . GLU A 1 98 ? 8.853 12.889 -5.322 1.00 94.00 98 GLU A O 1
ATOM 786 N N . ASP A 1 99 ? 6.804 12.137 -4.777 1.00 93.44 99 ASP A N 1
ATOM 787 C CA . ASP A 1 99 ? 6.392 11.875 -6.155 1.00 93.44 99 ASP A CA 1
ATOM 788 C C . ASP A 1 99 ? 6.307 13.173 -6.957 1.00 93.44 99 ASP A C 1
ATOM 790 O O . ASP A 1 99 ? 6.852 13.245 -8.057 1.00 93.44 99 ASP A O 1
ATOM 794 N N . TRP A 1 100 ? 5.750 14.245 -6.385 1.00 94.50 100 TRP A N 1
ATOM 795 C CA . TRP A 1 100 ? 5.733 15.553 -7.039 1.00 94.50 100 TRP A CA 1
ATOM 796 C C . TRP A 1 100 ? 7.147 16.074 -7.316 1.00 94.50 100 TRP A C 1
ATOM 798 O O . TRP A 1 100 ? 7.405 16.596 -8.402 1.00 94.50 100 TRP A O 1
ATOM 808 N N . VAL A 1 101 ? 8.085 15.930 -6.373 1.00 94.19 101 VAL A N 1
ATOM 809 C CA . VAL A 1 101 ? 9.484 16.342 -6.579 1.00 94.19 101 VAL A CA 1
ATOM 810 C C . VAL A 1 101 ? 10.135 15.515 -7.688 1.00 94.19 101 VAL A C 1
ATOM 812 O O . VAL A 1 101 ? 10.738 16.099 -8.587 1.00 94.19 101 VAL A O 1
ATOM 815 N N . LYS A 1 102 ? 9.971 14.186 -7.677 1.00 93.56 102 LYS A N 1
ATOM 816 C CA . LYS A 1 102 ? 10.518 13.291 -8.712 1.00 93.56 102 LYS A CA 1
ATOM 817 C C . LYS A 1 102 ? 9.938 13.595 -10.093 1.00 93.56 102 LYS A C 1
ATOM 819 O O . LYS A 1 102 ? 10.680 13.671 -11.071 1.00 93.56 102 LYS A O 1
ATOM 824 N N . GLU A 1 103 ? 8.626 13.791 -10.191 1.00 91.88 103 GLU A N 1
ATOM 825 C CA . GLU A 1 103 ? 7.962 14.120 -11.454 1.00 91.88 103 GLU A CA 1
ATOM 826 C C . GLU A 1 103 ? 8.406 15.479 -11.996 1.00 91.88 103 GLU A C 1
ATOM 828 O O . GLU A 1 103 ? 8.682 15.604 -13.192 1.00 91.88 103 GLU A O 1
ATOM 833 N N . ASN A 1 104 ? 8.528 16.494 -11.133 1.00 92.62 104 ASN A N 1
ATOM 834 C CA . ASN A 1 104 ? 9.024 17.803 -11.553 1.00 92.62 104 ASN A CA 1
ATOM 835 C C . ASN A 1 104 ? 10.491 17.752 -11.967 1.00 92.62 104 ASN A C 1
ATOM 837 O O . ASN A 1 104 ? 10.843 18.361 -12.973 1.00 92.62 104 ASN A O 1
ATOM 841 N N . GLU A 1 105 ? 11.342 17.022 -11.246 1.00 91.25 105 GLU A N 1
ATOM 842 C CA . GLU A 1 105 ? 12.739 16.823 -11.635 1.00 91.25 105 GLU A CA 1
ATOM 843 C C . GLU A 1 105 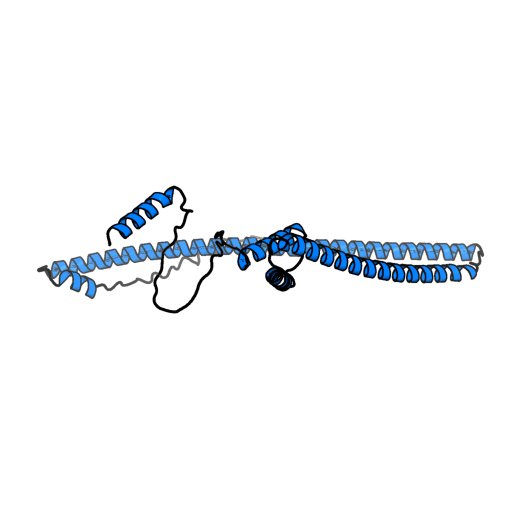? 12.830 16.195 -13.031 1.00 91.25 105 GLU A C 1
ATOM 845 O O . GLU A 1 105 ? 13.513 16.727 -13.904 1.00 91.25 105 GLU A O 1
ATOM 850 N N . LEU A 1 106 ? 12.062 15.132 -13.283 1.00 88.19 106 LEU A N 1
ATOM 851 C CA . LEU A 1 106 ? 12.000 14.460 -14.579 1.00 88.19 106 LEU A CA 1
ATOM 852 C C . LEU A 1 106 ? 11.484 15.386 -15.693 1.00 88.19 106 LEU A C 1
ATOM 854 O O . LEU A 1 106 ? 11.999 15.367 -16.815 1.00 88.19 106 LEU A O 1
ATOM 858 N N . ALA A 1 107 ? 10.464 16.196 -15.403 1.00 90.25 107 ALA A N 1
ATOM 859 C CA . ALA A 1 107 ? 9.916 17.166 -16.346 1.00 90.25 107 ALA A CA 1
ATOM 860 C C . ALA A 1 107 ? 10.928 18.275 -16.672 1.00 90.25 107 ALA A C 1
ATOM 862 O O . ALA A 1 107 ? 11.104 18.612 -17.844 1.00 90.25 107 ALA A O 1
ATOM 863 N N . ILE A 1 108 ? 11.634 18.794 -15.663 1.00 90.06 108 ILE A N 1
ATOM 864 C CA . ILE A 1 108 ? 12.697 19.791 -15.830 1.00 90.06 108 ILE A CA 1
ATOM 865 C C . ILE A 1 108 ? 13.864 19.190 -16.613 1.00 90.06 108 ILE A C 1
ATOM 867 O O . ILE A 1 108 ? 14.340 19.817 -17.554 1.00 90.06 108 ILE A O 1
ATOM 871 N N . GLU A 1 109 ? 14.309 17.975 -16.292 1.00 88.81 109 GLU A N 1
ATOM 872 C CA . GLU A 1 109 ? 15.414 17.320 -16.993 1.00 88.81 109 GLU A CA 1
ATOM 873 C C . GLU A 1 109 ? 15.069 17.067 -18.466 1.00 88.81 109 GLU A C 1
ATOM 875 O O . GLU A 1 109 ? 15.886 17.336 -19.347 1.00 88.81 109 GLU A O 1
ATOM 880 N N . ARG A 1 110 ? 13.852 16.595 -18.762 1.00 87.88 110 ARG A N 1
ATOM 881 C CA . ARG A 1 110 ? 13.374 16.438 -20.145 1.00 87.88 110 ARG A CA 1
ATOM 882 C C . ARG A 1 110 ? 13.262 17.778 -20.864 1.00 87.88 110 ARG A C 1
ATOM 884 O O . ARG A 1 110 ? 13.690 17.866 -22.011 1.00 87.88 110 ARG A O 1
ATOM 891 N N . GLY A 1 111 ? 12.733 18.803 -20.195 1.00 90.44 111 GLY A N 1
ATOM 892 C CA . GLY A 1 111 ? 12.644 20.161 -20.728 1.00 90.44 111 GLY A CA 1
ATOM 893 C C . GLY A 1 111 ? 14.020 20.720 -21.086 1.00 90.44 111 GLY A C 1
ATOM 894 O O . GLY A 1 111 ? 14.241 21.104 -22.230 1.00 90.44 111 GLY A O 1
ATOM 895 N N . LEU A 1 112 ? 14.972 20.652 -20.152 1.00 88.56 112 LEU A N 1
ATOM 896 C CA . LEU A 1 112 ? 16.354 21.093 -20.349 1.00 88.56 112 LEU A CA 1
ATOM 897 C C . LEU A 1 112 ? 17.084 20.271 -21.410 1.00 88.56 112 LEU A C 1
ATOM 899 O O . LEU A 1 112 ? 17.837 20.834 -22.197 1.00 88.56 112 LEU A O 1
ATOM 903 N N . LYS A 1 113 ? 16.883 18.948 -21.463 1.00 89.00 113 LYS A N 1
ATOM 904 C CA . LYS A 1 113 ? 17.459 18.113 -22.526 1.00 89.00 113 LYS A CA 1
ATOM 905 C C . LYS A 1 113 ? 16.905 18.505 -23.888 1.00 89.00 113 LYS A C 1
ATOM 907 O O . LYS A 1 113 ? 17.704 18.651 -24.803 1.00 89.00 113 LYS A O 1
ATOM 912 N N . SER A 1 114 ? 15.589 18.701 -24.006 1.00 91.19 114 SER A N 1
ATOM 913 C CA . SER A 1 114 ? 14.941 19.138 -25.246 1.00 91.19 114 SER A CA 1
ATOM 914 C C . SER A 1 114 ? 15.470 20.498 -25.689 1.00 91.19 114 SER A C 1
ATOM 916 O O . SER A 1 114 ? 15.899 20.627 -26.832 1.00 91.19 114 SER A O 1
ATOM 918 N N . GLU A 1 115 ? 15.514 21.473 -24.777 1.00 90.69 115 GLU A N 1
ATOM 919 C CA . GLU A 1 115 ? 16.052 22.815 -25.023 1.00 90.69 115 GLU A CA 1
ATOM 920 C C . GLU A 1 115 ? 17.522 22.750 -25.452 1.00 90.69 115 GLU A C 1
ATOM 922 O O . GLU A 1 115 ? 17.887 23.300 -26.484 1.00 90.69 115 GLU A O 1
ATOM 927 N N . LEU A 1 116 ? 18.356 21.983 -24.742 1.00 89.12 116 LEU A N 1
ATOM 928 C CA . LEU A 1 116 ? 19.764 21.802 -25.089 1.00 89.12 116 LEU A CA 1
ATOM 929 C C . LEU A 1 116 ? 19.938 21.132 -26.456 1.00 89.12 116 LEU A C 1
ATOM 931 O O . LEU A 1 116 ? 20.812 21.531 -27.226 1.00 89.12 116 LEU A O 1
ATOM 935 N N . THR A 1 117 ? 19.140 20.108 -26.772 1.00 88.38 117 THR A N 1
ATOM 936 C CA . THR A 1 117 ? 19.184 19.470 -28.092 1.00 88.38 117 THR A CA 1
ATOM 937 C C . THR A 1 117 ? 18.696 20.401 -29.189 1.00 88.38 117 THR A C 1
ATOM 939 O O . THR A 1 117 ? 19.284 20.402 -30.266 1.00 88.38 117 THR A O 1
ATOM 942 N N . GLU A 1 118 ? 17.676 21.217 -28.935 1.00 89.31 118 GLU A N 1
ATOM 943 C CA . GLU A 1 118 ? 17.158 22.184 -29.899 1.00 89.31 118 GLU A CA 1
ATOM 944 C C . GLU A 1 118 ? 18.167 23.310 -30.143 1.00 89.31 118 GLU A C 1
ATOM 946 O O . GLU A 1 118 ? 18.474 23.612 -31.295 1.00 89.31 118 GLU A O 1
ATOM 951 N N . ASP A 1 119 ? 18.782 23.849 -29.092 1.00 90.75 119 ASP A N 1
ATOM 952 C CA . ASP A 1 119 ? 19.871 24.823 -29.186 1.00 90.75 119 ASP A CA 1
ATOM 953 C C . ASP A 1 119 ? 21.095 24.244 -29.897 1.00 90.75 119 ASP A C 1
ATOM 955 O O . ASP A 1 119 ? 21.707 24.909 -30.737 1.00 90.75 119 ASP A O 1
ATOM 959 N N . PHE A 1 120 ? 21.441 22.986 -29.620 1.00 88.31 120 PHE A N 1
ATOM 960 C CA . PHE A 1 120 ? 22.526 22.295 -30.306 1.00 88.31 120 PHE A CA 1
ATOM 961 C C . PHE A 1 120 ? 22.218 22.087 -31.794 1.00 88.31 120 PHE A C 1
ATOM 963 O O . PHE A 1 120 ? 23.073 22.361 -32.635 1.00 88.31 120 PHE A O 1
ATOM 970 N N . ILE A 1 121 ? 20.999 21.660 -32.142 1.00 87.00 121 ILE A N 1
ATOM 971 C CA . ILE A 1 121 ? 20.551 21.488 -33.532 1.00 87.00 121 ILE A CA 1
ATOM 972 C C . ILE A 1 121 ? 20.497 22.838 -34.249 1.00 87.00 121 ILE A C 1
ATOM 974 O O . ILE A 1 121 ? 20.951 22.935 -35.387 1.00 87.00 121 ILE A O 1
ATOM 978 N N . ASN A 1 122 ? 20.009 23.891 -33.597 1.00 87.81 122 ASN A N 1
ATOM 979 C CA . ASN A 1 122 ? 19.991 25.244 -34.146 1.00 87.81 122 ASN A CA 1
ATOM 980 C C . ASN A 1 122 ? 21.413 25.788 -34.345 1.00 87.81 122 ASN A C 1
ATOM 982 O O . ASN A 1 122 ? 21.705 26.396 -35.377 1.00 87.81 122 ASN A O 1
ATOM 986 N N . GLY A 1 123 ? 22.321 25.524 -33.402 1.00 87.31 123 GLY A N 1
ATOM 987 C CA . GLY A 1 123 ? 23.740 25.854 -33.510 1.00 87.31 123 GLY A CA 1
ATOM 988 C C . GLY A 1 123 ? 24.430 25.108 -34.652 1.00 87.31 123 GLY A C 1
ATOM 989 O O . GLY A 1 123 ? 25.148 25.723 -35.441 1.00 87.31 123 GLY A O 1
ATOM 990 N N . LEU A 1 124 ? 24.160 23.806 -34.796 1.00 83.00 124 LEU A N 1
ATOM 991 C CA . LEU A 1 124 ? 24.616 23.012 -35.934 1.00 83.00 124 LEU A CA 1
ATOM 992 C C . LEU A 1 124 ? 24.049 23.568 -37.236 1.00 83.00 124 LEU A C 1
ATOM 994 O O . LEU A 1 124 ? 24.822 23.857 -38.138 1.00 83.00 124 LEU A O 1
ATOM 998 N N . LYS A 1 125 ? 22.733 23.772 -37.338 1.00 82.44 125 LYS A N 1
ATOM 999 C CA . LYS A 1 125 ? 22.076 24.315 -38.533 1.00 82.44 125 LYS A CA 1
ATOM 1000 C C . LYS A 1 125 ? 22.730 25.619 -38.977 1.00 82.44 125 LYS A C 1
ATOM 1002 O O . LYS A 1 125 ? 23.099 25.742 -40.139 1.00 82.44 125 LYS A O 1
ATOM 1007 N N . LYS A 1 126 ? 22.951 26.547 -38.045 1.00 84.69 126 LYS A N 1
ATOM 1008 C CA . LYS A 1 126 ? 23.639 27.809 -38.323 1.00 84.69 126 LYS A CA 1
ATOM 1009 C C . LYS A 1 126 ? 25.071 27.588 -38.824 1.00 84.69 126 LYS A C 1
ATOM 1011 O O . LYS A 1 126 ? 25.477 28.229 -39.785 1.00 84.69 126 LYS A O 1
ATOM 1016 N N . LEU A 1 127 ? 25.817 26.653 -38.235 1.00 79.50 127 LEU A N 1
ATOM 1017 C CA . LEU A 1 127 ? 27.163 26.289 -38.692 1.00 79.50 127 LEU A CA 1
ATOM 1018 C C . LEU A 1 127 ? 27.156 25.650 -40.096 1.00 79.50 127 LEU A C 1
ATOM 1020 O O . LEU A 1 127 ? 28.015 25.965 -40.916 1.00 79.50 127 LEU A O 1
ATOM 1024 N N . PHE A 1 128 ? 26.193 24.770 -40.383 1.00 71.56 128 PHE A N 1
ATOM 1025 C CA . PHE A 1 128 ? 26.006 24.133 -41.692 1.00 71.56 128 PHE A CA 1
ATOM 1026 C C . PHE A 1 128 ? 25.639 25.167 -42.769 1.00 71.56 128 PHE A C 1
ATOM 1028 O O . PHE A 1 128 ? 26.206 25.127 -43.863 1.00 71.56 128 PHE A O 1
ATOM 1035 N N . GLU A 1 129 ? 24.765 26.126 -42.442 1.00 75.38 129 GLU A N 1
ATOM 1036 C CA . GLU A 1 129 ? 24.421 27.273 -43.294 1.00 75.38 129 GLU A CA 1
ATOM 1037 C C . GLU A 1 129 ? 25.635 28.190 -43.535 1.00 75.38 129 GLU A C 1
ATOM 1039 O O . GLU A 1 129 ? 25.895 28.586 -44.670 1.00 75.38 129 GLU A O 1
ATOM 1044 N N . GLU A 1 130 ? 26.416 28.501 -42.494 1.00 73.94 130 GLU A N 1
ATOM 1045 C CA . GLU A 1 130 ? 27.600 29.369 -42.588 1.00 73.94 130 GLU A CA 1
ATOM 1046 C C . GLU A 1 130 ? 28.756 28.729 -43.379 1.00 73.94 130 GLU A C 1
ATOM 1048 O O . GLU A 1 130 ? 29.515 29.439 -44.046 1.00 73.94 130 GLU A O 1
ATOM 1053 N N . HIS A 1 131 ? 28.886 27.397 -43.353 1.00 71.12 131 HIS A N 1
ATOM 1054 C CA . HIS A 1 131 ? 29.958 26.664 -44.035 1.00 71.12 131 HIS A CA 1
ATOM 1055 C C . HIS A 1 131 ? 29.555 26.004 -45.366 1.00 71.12 131 HIS A C 1
ATOM 1057 O O . HIS A 1 131 ? 30.399 25.332 -45.962 1.00 71.12 131 HIS A O 1
ATOM 1063 N N . TYR A 1 132 ? 28.327 26.214 -45.865 1.00 55.66 132 TYR A N 1
ATOM 1064 C CA . TYR A 1 132 ? 27.811 25.596 -47.103 1.00 55.66 132 TYR A CA 1
ATOM 1065 C C . TYR A 1 132 ? 28.045 24.080 -47.162 1.00 55.66 132 TYR A C 1
ATOM 1067 O O . TYR A 1 132 ? 28.408 23.516 -48.196 1.00 55.66 132 TYR A O 1
ATOM 1075 N N . VAL A 1 133 ? 27.853 23.404 -46.033 1.00 60.12 133 VAL A N 1
ATOM 1076 C CA . VAL A 1 133 ? 27.821 21.946 -46.015 1.00 60.12 133 VAL A CA 1
ATOM 1077 C C . VAL A 1 133 ? 26.369 21.560 -46.273 1.00 60.12 133 VAL A C 1
ATOM 1079 O O . VAL A 1 133 ? 25.569 21.468 -45.347 1.00 60.12 133 VAL A O 1
ATOM 1082 N N . GLU A 1 134 ? 26.008 21.403 -47.548 1.00 60.00 134 GLU A N 1
ATOM 1083 C CA . GLU A 1 134 ? 24.735 20.786 -47.926 1.00 60.00 134 GLU A CA 1
ATOM 1084 C C . GLU A 1 134 ? 24.694 19.393 -47.291 1.00 60.00 134 GLU A C 1
ATOM 1086 O O . GLU A 1 134 ? 25.516 18.531 -47.610 1.00 60.00 134 GLU A O 1
ATOM 1091 N N . VAL A 1 135 ? 23.791 19.197 -46.325 1.00 58.94 135 VAL A N 1
ATOM 1092 C CA . VAL A 1 135 ? 23.531 17.875 -45.752 1.00 58.94 135 VAL A CA 1
ATOM 1093 C C . VAL A 1 135 ? 22.973 17.023 -46.892 1.00 58.94 135 VAL A C 1
ATOM 1095 O O . VAL A 1 135 ? 21.904 17.359 -47.400 1.00 58.94 135 VAL A O 1
ATOM 1098 N N . PRO A 1 136 ? 23.674 15.962 -47.329 1.00 66.69 136 PRO A N 1
ATOM 1099 C CA . PRO A 1 136 ? 23.188 15.126 -48.417 1.00 66.69 136 PRO A CA 1
ATOM 1100 C C . PRO A 1 136 ? 21.834 14.519 -48.034 1.00 66.69 136 PRO A C 1
ATOM 1102 O O . PRO A 1 136 ? 21.705 13.969 -46.935 1.00 66.69 136 PRO A O 1
ATOM 1105 N N . GLU A 1 137 ? 20.847 14.603 -48.931 1.00 58.19 137 GLU A N 1
ATOM 1106 C CA . GLU A 1 137 ? 19.508 14.011 -48.751 1.00 58.19 137 GLU A CA 1
ATOM 1107 C C . GLU A 1 137 ? 19.571 12.499 -48.439 1.00 58.19 137 GLU A C 1
ATOM 1109 O O . GLU A 1 137 ? 18.682 11.973 -47.775 1.00 58.19 137 GLU A O 1
ATOM 1114 N N . ASP A 1 138 ? 20.683 11.832 -48.772 1.00 58.53 138 ASP A N 1
ATOM 1115 C CA . ASP A 1 138 ? 20.985 10.431 -48.443 1.00 58.53 138 ASP A CA 1
ATOM 1116 C C . ASP A 1 138 ? 20.958 10.101 -46.931 1.00 58.53 138 ASP A C 1
ATOM 1118 O O . ASP A 1 138 ? 20.921 8.932 -46.557 1.00 58.53 138 ASP A O 1
ATOM 1122 N N . LYS A 1 139 ? 20.995 11.091 -46.021 1.00 57.00 139 LYS A N 1
ATOM 1123 C CA . LYS A 1 139 ? 20.904 10.842 -44.564 1.00 57.00 139 LYS A CA 1
ATOM 1124 C C . LYS A 1 139 ? 19.482 10.756 -44.014 1.00 57.00 139 LYS A C 1
ATOM 1126 O O . LYS A 1 139 ? 19.324 10.315 -42.877 1.00 57.00 139 LYS A O 1
ATOM 1131 N N . PHE A 1 140 ? 18.474 11.164 -44.784 1.00 58.75 140 PHE A N 1
ATOM 1132 C CA . PHE A 1 140 ? 17.073 10.969 -44.400 1.00 58.75 140 PHE A CA 1
ATOM 1133 C C . PHE A 1 140 ? 16.718 9.472 -44.391 1.00 58.75 140 PHE A C 1
ATOM 1135 O O . PHE A 1 140 ? 16.033 9.007 -43.484 1.00 58.75 140 PHE A O 1
ATOM 1142 N N . ASP A 1 141 ? 17.316 8.712 -45.314 1.00 64.12 141 ASP A N 1
ATOM 1143 C CA . ASP A 1 141 ? 17.175 7.256 -45.445 1.00 64.12 141 ASP A CA 1
ATOM 1144 C C . ASP A 1 141 ? 17.700 6.508 -44.202 1.00 64.12 141 ASP A C 1
ATOM 1146 O O . ASP A 1 141 ? 17.098 5.555 -43.729 1.00 64.12 141 ASP A O 1
ATOM 1150 N N . VAL A 1 142 ? 18.768 7.007 -43.564 1.00 69.12 142 VAL A N 1
ATOM 1151 C CA . VAL A 1 142 ? 19.334 6.386 -42.348 1.00 69.12 142 VAL A CA 1
ATOM 1152 C C . VAL A 1 142 ? 18.416 6.558 -41.134 1.00 69.12 142 VAL A C 1
ATOM 1154 O O . VAL A 1 142 ? 18.394 5.704 -40.251 1.00 69.12 142 VAL A O 1
ATOM 1157 N N . VAL A 1 143 ? 17.666 7.661 -41.050 1.00 73.19 143 VAL A N 1
ATOM 1158 C CA . VAL A 1 143 ? 16.712 7.884 -39.949 1.00 73.19 143 VAL A CA 1
ATOM 1159 C C . VAL A 1 143 ? 15.468 7.020 -40.140 1.00 73.19 143 VAL A C 1
ATOM 1161 O O . VAL A 1 143 ? 14.979 6.454 -39.166 1.00 73.19 143 VAL A O 1
ATOM 1164 N N . GLU A 1 144 ? 14.999 6.870 -41.379 1.00 76.69 144 GLU A N 1
ATOM 1165 C CA . GLU A 1 144 ? 13.902 5.961 -41.729 1.00 76.69 144 GLU A CA 1
ATOM 1166 C C . GLU A 1 144 ? 14.303 4.489 -41.527 1.00 76.69 144 GLU A C 1
ATOM 1168 O O . GLU A 1 144 ? 13.549 3.726 -40.930 1.00 76.69 144 GLU A O 1
ATOM 1173 N N . GLU A 1 145 ? 15.532 4.107 -41.890 1.00 80.38 145 GLU A N 1
ATOM 1174 C CA . GLU A 1 145 ? 16.099 2.781 -41.612 1.00 80.38 145 GLU A CA 1
ATOM 1175 C C . GLU A 1 145 ? 16.234 2.519 -40.102 1.00 80.38 145 GLU A C 1
ATOM 1177 O O . GLU A 1 145 ? 15.922 1.427 -39.627 1.00 80.38 145 GLU A O 1
ATOM 1182 N N . LEU A 1 146 ? 16.674 3.512 -39.318 1.00 77.94 146 LEU A N 1
ATOM 1183 C CA . LEU A 1 146 ? 16.758 3.395 -37.858 1.00 77.94 146 LEU A CA 1
ATOM 1184 C C . LEU A 1 146 ? 15.377 3.298 -37.203 1.00 77.94 146 LEU A C 1
ATOM 1186 O O . LEU A 1 146 ? 15.238 2.541 -36.245 1.00 77.94 146 LEU A O 1
ATOM 1190 N N . ALA A 1 147 ? 14.379 4.027 -37.709 1.00 83.06 147 ALA A N 1
ATOM 1191 C CA . ALA A 1 147 ? 12.997 3.927 -37.249 1.00 83.06 147 ALA A CA 1
ATOM 1192 C C . ALA A 1 147 ? 12.405 2.548 -37.578 1.00 83.06 147 ALA A C 1
ATOM 1194 O O . ALA A 1 147 ? 11.910 1.877 -36.682 1.00 83.06 147 ALA A O 1
ATOM 1195 N N . GLY A 1 148 ? 12.576 2.061 -38.811 1.00 87.56 148 GLY A N 1
ATOM 1196 C CA . GLY A 1 148 ? 12.144 0.711 -39.185 1.00 87.56 148 GLY A CA 1
ATOM 1197 C C . GLY A 1 148 ? 12.846 -0.380 -38.373 1.00 87.56 148 GLY A C 1
ATOM 1198 O O . GLY A 1 148 ? 12.223 -1.346 -37.948 1.00 87.56 148 GLY A O 1
ATOM 1199 N N . ARG A 1 149 ? 14.139 -0.203 -38.066 1.00 86.88 149 ARG A N 1
ATOM 1200 C CA . ARG A 1 149 ? 14.867 -1.123 -37.185 1.00 86.88 149 ARG A CA 1
ATOM 1201 C C . ARG A 1 149 ? 14.365 -1.072 -35.741 1.00 86.88 149 ARG A C 1
ATOM 1203 O O . ARG A 1 149 ? 14.438 -2.095 -35.066 1.00 86.88 149 ARG A O 1
ATOM 1210 N N . LEU A 1 150 ? 13.918 0.089 -35.263 1.00 91.38 150 LEU A N 1
ATOM 1211 C CA . LEU A 1 150 ? 13.333 0.237 -33.933 1.00 91.38 150 LEU A CA 1
ATOM 1212 C C . LEU A 1 150 ? 12.009 -0.530 -33.851 1.00 91.38 150 LEU A C 1
ATOM 1214 O O . LEU A 1 150 ? 11.865 -1.358 -32.953 1.00 91.38 150 LEU A O 1
ATOM 1218 N N . ASP A 1 151 ? 11.129 -0.339 -34.833 1.00 90.44 151 ASP A N 1
ATOM 1219 C CA . ASP A 1 151 ? 9.851 -1.051 -34.934 1.00 90.44 151 ASP A CA 1
ATOM 1220 C C . ASP A 1 151 ? 10.077 -2.576 -35.005 1.00 90.44 151 ASP A C 1
ATOM 1222 O O . ASP A 1 151 ? 9.525 -3.330 -34.206 1.00 90.44 151 ASP A O 1
ATOM 1226 N N . ASP A 1 152 ? 11.006 -3.039 -35.853 1.00 92.44 152 ASP A N 1
ATOM 1227 C CA . ASP A 1 152 ? 11.389 -4.458 -35.945 1.00 92.44 152 ASP A CA 1
ATOM 1228 C C . ASP A 1 152 ? 11.914 -5.024 -34.612 1.00 92.44 152 ASP A C 1
ATOM 1230 O O . ASP A 1 152 ? 11.756 -6.215 -34.316 1.00 92.44 152 ASP A O 1
ATOM 1234 N N . THR A 1 153 ? 12.629 -4.212 -33.823 1.00 92.94 153 THR A N 1
ATOM 1235 C CA . THR A 1 153 ? 13.109 -4.638 -32.500 1.00 92.94 153 THR A CA 1
ATOM 1236 C C . THR A 1 153 ? 12.004 -4.661 -31.458 1.00 92.94 153 THR A C 1
ATOM 1238 O O . THR A 1 153 ? 12.033 -5.538 -30.597 1.00 92.94 153 THR A O 1
ATOM 1241 N N . GLU A 1 154 ? 11.038 -3.750 -31.539 1.00 91.38 154 GLU A N 1
ATOM 1242 C CA . GLU A 1 154 ? 9.872 -3.724 -30.659 1.00 91.38 154 GLU A CA 1
ATOM 1243 C C . GLU A 1 154 ? 8.969 -4.937 -30.919 1.00 91.38 154 GLU A C 1
ATOM 1245 O O . GLU A 1 154 ? 8.591 -5.633 -29.977 1.00 91.38 154 GLU A O 1
ATOM 1250 N N . ASP A 1 155 ? 8.735 -5.286 -32.186 1.00 94.81 155 ASP A N 1
ATOM 1251 C CA . ASP A 1 155 ? 7.979 -6.482 -32.568 1.00 94.81 155 ASP A CA 1
ATOM 1252 C C . ASP A 1 155 ? 8.646 -7.772 -32.072 1.00 94.81 155 ASP A C 1
ATOM 1254 O O . ASP A 1 155 ? 7.991 -8.628 -31.471 1.00 94.81 155 ASP A O 1
ATOM 1258 N N . LYS A 1 156 ? 9.969 -7.900 -32.244 1.00 93.94 156 LYS A N 1
ATOM 1259 C CA . LYS A 1 156 ? 10.727 -9.051 -31.718 1.00 93.94 156 LYS A CA 1
ATOM 1260 C C . LYS A 1 156 ? 10.705 -9.119 -30.200 1.00 93.94 156 LYS A C 1
ATOM 1262 O O . LYS A 1 156 ? 10.635 -10.211 -29.644 1.00 93.94 156 LYS A O 1
ATOM 1267 N N . LEU A 1 157 ? 10.778 -7.972 -29.529 1.00 93.56 157 LEU A N 1
ATOM 1268 C CA . LEU A 1 157 ? 10.699 -7.915 -28.076 1.00 93.56 157 LEU A CA 1
ATOM 1269 C C . LEU A 1 157 ? 9.327 -8.393 -27.595 1.00 93.56 157 LEU A C 1
ATOM 1271 O O . LEU A 1 157 ? 9.252 -9.206 -26.680 1.00 93.56 157 LEU A O 1
ATOM 1275 N N . ASN A 1 158 ? 8.252 -7.941 -28.240 1.00 93.62 158 ASN A N 1
ATOM 1276 C CA . ASN A 1 158 ? 6.896 -8.383 -27.930 1.00 93.62 158 ASN A CA 1
ATOM 1277 C C . ASN A 1 158 ? 6.717 -9.891 -28.170 1.00 93.62 158 ASN A C 1
ATOM 1279 O O . ASN A 1 158 ? 6.107 -10.575 -27.347 1.00 93.62 158 ASN A O 1
ATOM 1283 N N . GLU A 1 159 ? 7.287 -10.427 -29.253 1.00 95.06 159 GLU A N 1
ATOM 1284 C CA . GLU A 1 159 ? 7.283 -11.866 -29.527 1.00 95.06 159 GLU A CA 1
ATOM 1285 C C . GLU A 1 159 ? 8.053 -12.658 -28.458 1.00 95.06 159 GLU A C 1
ATOM 1287 O O . GLU A 1 159 ? 7.530 -13.643 -27.934 1.00 95.06 159 GLU A O 1
ATOM 1292 N N . GLU A 1 160 ? 9.257 -12.220 -28.072 1.00 92.00 160 GLU A N 1
ATOM 1293 C CA . GLU A 1 160 ? 10.023 -12.879 -27.007 1.00 92.00 160 GLU A CA 1
ATOM 1294 C C . GLU A 1 160 ? 9.324 -12.800 -25.647 1.00 92.00 160 GLU A C 1
ATOM 1296 O O . GLU A 1 160 ? 9.337 -13.779 -24.901 1.00 92.00 160 GLU A O 1
ATOM 1301 N N . VAL A 1 161 ? 8.666 -11.684 -25.319 1.00 94.38 161 VAL A N 1
ATOM 1302 C CA . VAL A 1 161 ? 7.870 -11.556 -24.087 1.00 94.38 161 VAL A CA 1
ATOM 1303 C C . VAL A 1 161 ? 6.697 -12.535 -24.101 1.00 94.38 161 VAL A C 1
ATOM 1305 O O . VAL A 1 161 ? 6.481 -13.237 -23.114 1.00 94.38 161 VAL A O 1
ATOM 1308 N N . ALA A 1 162 ? 5.972 -12.644 -25.217 1.00 93.44 162 ALA A N 1
ATOM 1309 C CA . ALA A 1 162 ? 4.882 -13.607 -25.353 1.00 93.44 162 ALA A CA 1
ATOM 1310 C C . ALA A 1 162 ? 5.379 -15.057 -25.211 1.00 93.44 162 ALA A C 1
ATOM 1312 O O . ALA A 1 162 ? 4.770 -15.855 -24.495 1.00 93.44 162 ALA A O 1
ATOM 1313 N N . GLN A 1 163 ? 6.519 -15.387 -25.828 1.00 94.38 163 GLN A N 1
ATOM 1314 C CA . GLN A 1 163 ? 7.158 -16.694 -25.662 1.00 94.38 163 GLN A CA 1
ATOM 1315 C C . GLN A 1 163 ? 7.597 -16.933 -24.213 1.00 94.38 163 GLN A C 1
ATOM 1317 O O . GLN A 1 163 ? 7.403 -18.028 -23.693 1.00 94.38 163 GLN A O 1
ATOM 1322 N N . ASN A 1 164 ? 8.142 -15.925 -23.528 1.00 92.81 164 ASN A N 1
ATOM 1323 C CA . ASN A 1 164 ? 8.563 -16.038 -22.133 1.00 92.81 164 ASN A CA 1
ATOM 1324 C C . ASN A 1 164 ? 7.378 -16.289 -21.186 1.00 92.81 164 ASN A C 1
ATOM 1326 O O . ASN A 1 164 ? 7.479 -17.126 -20.287 1.00 92.81 164 ASN A O 1
ATOM 1330 N N . ILE A 1 165 ? 6.245 -15.618 -21.421 1.00 93.12 165 ILE A N 1
ATOM 1331 C CA . ILE A 1 165 ? 4.997 -15.842 -20.678 1.00 93.12 165 ILE A CA 1
ATOM 1332 C C . ILE A 1 165 ? 4.499 -17.273 -20.904 1.00 93.12 165 ILE A C 1
ATOM 1334 O O . ILE A 1 165 ? 4.240 -17.975 -19.928 1.00 93.12 165 ILE A O 1
ATOM 1338 N N . SER A 1 166 ? 4.433 -17.732 -22.159 1.00 92.75 166 SER A N 1
ATOM 1339 C CA . SER A 1 166 ? 4.023 -19.107 -22.485 1.00 92.75 166 SER A CA 1
ATOM 1340 C C . SER A 1 166 ? 4.939 -20.143 -21.831 1.00 92.75 166 SER A C 1
ATOM 1342 O O . SER A 1 166 ? 4.460 -21.065 -21.186 1.00 92.75 166 SER A O 1
ATOM 1344 N N . LEU A 1 167 ? 6.261 -19.966 -21.926 1.00 92.31 167 LEU A N 1
ATOM 1345 C CA . LEU A 1 167 ? 7.227 -20.869 -21.297 1.00 92.31 167 LEU A CA 1
ATOM 1346 C C . LEU A 1 167 ? 7.101 -20.875 -19.771 1.00 92.31 167 LEU A C 1
ATOM 1348 O O . LEU A 1 167 ? 7.286 -21.915 -19.146 1.00 92.31 167 LEU A O 1
ATOM 1352 N N . SER A 1 168 ? 6.797 -19.730 -19.160 1.00 89.44 168 SER A N 1
ATOM 1353 C CA . SER A 1 168 ? 6.584 -19.644 -17.714 1.00 89.44 168 SER A CA 1
ATOM 1354 C C . SER A 1 168 ? 5.324 -20.399 -17.286 1.00 89.44 168 SER A C 1
ATOM 1356 O O . SER A 1 168 ? 5.378 -21.122 -16.293 1.00 89.44 168 SER A O 1
ATOM 1358 N N . GLN A 1 169 ? 4.237 -20.296 -18.059 1.00 89.56 169 GLN A N 1
ATOM 1359 C CA . GLN A 1 169 ? 3.007 -21.068 -17.850 1.00 89.56 169 GLN A CA 1
ATOM 1360 C C . GLN A 1 169 ? 3.252 -22.575 -18.012 1.00 89.56 169 GLN A C 1
ATOM 1362 O O . GLN A 1 169 ? 2.884 -23.346 -17.130 1.00 89.56 169 GLN A O 1
ATOM 1367 N N . ASP A 1 170 ? 3.962 -22.989 -19.064 1.00 90.19 170 ASP A N 1
ATOM 1368 C CA . ASP A 1 170 ? 4.309 -24.399 -19.285 1.00 90.19 170 ASP A CA 1
ATOM 1369 C C . ASP A 1 170 ? 5.180 -24.949 -18.139 1.00 90.19 170 ASP A C 1
ATOM 1371 O O . ASP A 1 170 ? 4.979 -26.063 -17.656 1.00 90.19 170 ASP A O 1
ATOM 1375 N N . ILE A 1 171 ? 6.158 -24.167 -17.661 1.00 88.56 171 ILE A N 1
ATOM 1376 C CA . ILE A 1 171 ? 7.000 -24.542 -16.514 1.00 88.56 171 ILE A CA 1
ATOM 1377 C C . ILE A 1 171 ? 6.158 -24.684 -15.243 1.00 88.56 171 ILE A C 1
ATOM 1379 O O . ILE A 1 171 ? 6.431 -25.569 -14.428 1.00 88.56 171 ILE A O 1
ATOM 1383 N N . GLU A 1 172 ? 5.176 -23.809 -15.048 1.00 87.88 172 GLU A N 1
ATOM 1384 C CA . GLU A 1 172 ? 4.259 -23.870 -13.918 1.00 87.88 172 GLU A CA 1
ATOM 1385 C C . GLU A 1 172 ? 3.414 -25.146 -13.957 1.00 87.88 172 GLU A C 1
ATOM 1387 O O . GLU A 1 172 ? 3.400 -25.896 -12.979 1.00 87.88 172 GLU A O 1
ATOM 1392 N N . GLU A 1 173 ? 2.784 -25.441 -15.096 1.00 87.81 173 GLU A N 1
ATOM 1393 C CA . GLU A 1 173 ? 1.972 -26.643 -15.298 1.00 87.81 173 GLU A CA 1
ATOM 1394 C C . GLU A 1 173 ? 2.797 -27.918 -15.076 1.00 87.81 173 GLU A C 1
ATOM 1396 O O . GLU A 1 173 ? 2.402 -28.787 -14.296 1.00 87.81 173 GLU A O 1
ATOM 1401 N N . LEU A 1 174 ? 4.000 -27.992 -15.654 1.00 88.50 174 LEU A N 1
ATOM 1402 C CA . LEU A 1 174 ? 4.906 -29.128 -15.467 1.00 88.50 174 LEU A CA 1
ATOM 1403 C C . LEU A 1 174 ? 5.333 -29.307 -14.002 1.00 88.50 174 LEU A C 1
ATOM 1405 O O . LEU A 1 174 ? 5.473 -30.436 -13.528 1.00 88.50 174 LEU A O 1
ATOM 1409 N N . LYS A 1 175 ? 5.559 -28.214 -13.260 1.00 87.94 175 LYS A N 1
ATOM 1410 C CA . LYS A 1 175 ? 5.889 -28.287 -11.826 1.00 87.94 175 LYS A CA 1
ATOM 1411 C C . LYS A 1 175 ? 4.686 -28.721 -10.993 1.00 87.94 175 LYS A C 1
ATOM 1413 O O . LYS A 1 175 ? 4.862 -29.566 -10.114 1.00 87.94 175 LYS A O 1
ATOM 1418 N N . ARG A 1 176 ? 3.487 -28.198 -11.278 1.00 86.00 176 ARG A N 1
ATOM 1419 C CA . ARG A 1 176 ? 2.228 -28.632 -10.650 1.00 86.00 176 ARG A CA 1
ATOM 1420 C C . ARG A 1 176 ? 2.022 -30.131 -10.860 1.00 86.00 176 ARG A C 1
ATOM 1422 O O . ARG A 1 176 ? 1.870 -30.865 -9.885 1.00 86.00 176 ARG A O 1
ATOM 1429 N N . GLU A 1 177 ? 2.102 -30.600 -12.105 1.00 86.44 177 GLU A N 1
ATOM 1430 C CA . GLU A 1 177 ? 1.933 -32.014 -12.451 1.00 86.44 177 GLU A CA 1
ATOM 1431 C C . GLU A 1 177 ? 2.979 -32.893 -11.761 1.00 86.44 177 GLU A C 1
ATOM 1433 O O . GLU A 1 177 ? 2.637 -33.934 -11.200 1.00 86.44 177 GLU A O 1
ATOM 1438 N N . LYS A 1 178 ? 4.243 -32.456 -11.726 1.00 87.50 178 LYS A N 1
ATOM 1439 C CA . LYS A 1 178 ? 5.307 -33.177 -11.023 1.00 87.50 178 LYS A CA 1
ATOM 1440 C C . LYS A 1 178 ? 5.008 -33.328 -9.528 1.00 87.50 178 LYS A C 1
ATOM 1442 O O . LYS A 1 178 ? 5.132 -34.431 -9.005 1.00 87.50 178 LYS A O 1
ATOM 1447 N N . ILE A 1 179 ? 4.598 -32.254 -8.851 1.00 85.88 179 ILE A N 1
ATOM 1448 C CA . ILE A 1 179 ? 4.284 -32.280 -7.414 1.00 85.88 179 ILE A CA 1
ATOM 1449 C C . ILE A 1 179 ? 3.063 -33.170 -7.140 1.00 85.88 179 ILE A C 1
ATOM 1451 O O . ILE A 1 179 ? 3.088 -33.979 -6.213 1.00 85.88 179 ILE A O 1
ATOM 1455 N N . ILE A 1 180 ? 2.014 -33.074 -7.965 1.00 84.25 180 ILE A N 1
ATOM 1456 C CA . ILE A 1 180 ? 0.819 -33.925 -7.851 1.00 84.25 180 ILE A CA 1
ATOM 1457 C C . ILE A 1 180 ? 1.190 -35.394 -8.085 1.00 84.25 180 ILE A C 1
ATOM 1459 O O . ILE A 1 180 ? 0.766 -36.262 -7.324 1.00 84.25 180 ILE A O 1
ATOM 1463 N N . SER A 1 181 ? 2.017 -35.689 -9.091 1.00 83.62 181 SER A N 1
ATOM 1464 C CA . SER A 1 181 ? 2.514 -37.039 -9.374 1.00 83.62 181 SER A CA 1
ATOM 1465 C C . SER A 1 181 ? 3.312 -37.604 -8.195 1.00 83.62 181 SER A C 1
ATOM 1467 O O . SER A 1 181 ? 3.038 -38.711 -7.743 1.00 83.62 181 SER A O 1
ATOM 1469 N N . GLU A 1 182 ? 4.247 -36.834 -7.631 1.00 84.88 182 GLU A N 1
ATOM 1470 C CA . GLU A 1 182 ? 5.027 -37.243 -6.455 1.00 84.88 182 GLU A CA 1
ATOM 1471 C C . GLU A 1 182 ? 4.138 -37.479 -5.221 1.00 84.88 182 GLU A C 1
ATOM 1473 O O . GLU A 1 182 ? 4.317 -38.470 -4.514 1.00 84.88 182 GLU A O 1
ATOM 1478 N N . ALA A 1 183 ? 3.133 -36.632 -4.983 1.00 81.06 183 ALA A N 1
ATOM 1479 C CA . ALA A 1 183 ? 2.209 -36.792 -3.859 1.00 81.06 183 ALA A CA 1
ATOM 1480 C C . ALA A 1 183 ? 1.242 -37.983 -4.027 1.00 81.06 183 ALA A C 1
ATOM 1482 O O . ALA A 1 183 ? 0.850 -38.607 -3.032 1.00 81.06 183 ALA A O 1
ATOM 1483 N N . SER A 1 184 ? 0.872 -38.304 -5.270 1.00 78.00 184 SER A N 1
ATOM 1484 C CA . SER A 1 184 ? -0.132 -39.316 -5.630 1.00 78.00 184 SER A CA 1
ATOM 1485 C C . SER A 1 184 ? 0.426 -40.728 -5.844 1.00 78.00 184 SER A C 1
ATOM 1487 O O . SER A 1 184 ? -0.355 -41.673 -5.866 1.00 78.00 184 SER A O 1
ATOM 1489 N N . GLN A 1 185 ? 1.752 -40.912 -5.903 1.00 78.75 185 GLN A N 1
ATOM 1490 C CA . GLN A 1 185 ? 2.411 -42.223 -6.076 1.00 78.75 185 GLN A CA 1
ATOM 1491 C C . GLN A 1 185 ? 1.981 -43.308 -5.070 1.00 78.75 185 GLN A C 1
ATOM 1493 O O . GLN A 1 185 ? 2.076 -44.496 -5.369 1.00 78.75 185 GLN A O 1
ATOM 1498 N N . GLU A 1 186 ? 1.532 -42.914 -3.880 1.00 76.44 186 GLU A N 1
ATOM 1499 C CA . GLU A 1 186 ? 1.100 -43.828 -2.812 1.00 76.44 186 GLU A CA 1
ATOM 1500 C C . GLU A 1 186 ? -0.423 -44.061 -2.780 1.00 76.44 186 GLU A C 1
ATOM 1502 O O . GLU A 1 186 ? -0.898 -44.829 -1.945 1.00 76.44 186 GLU A O 1
ATOM 1507 N N . LEU A 1 187 ? -1.185 -43.386 -3.648 1.00 77.25 187 LEU A N 1
ATOM 1508 C CA . LEU A 1 187 ? -2.648 -43.455 -3.734 1.00 77.25 187 LEU A CA 1
ATOM 1509 C C . LEU A 1 187 ? -3.077 -44.403 -4.864 1.00 77.25 187 LEU A C 1
ATOM 1511 O O . LEU A 1 187 ? -2.368 -44.548 -5.863 1.00 77.25 187 LEU A O 1
ATOM 1515 N N . ALA A 1 188 ? -4.253 -45.023 -4.731 1.00 81.56 188 ALA A N 1
ATOM 1516 C CA . ALA A 1 188 ? -4.839 -45.834 -5.801 1.00 81.56 188 ALA A CA 1
ATOM 1517 C C . ALA A 1 188 ? -5.281 -44.959 -6.989 1.00 81.56 188 ALA A C 1
ATOM 1519 O O . ALA A 1 188 ? -5.677 -43.817 -6.784 1.00 81.56 188 ALA A O 1
ATOM 1520 N N . ASP A 1 189 ? -5.296 -45.486 -8.218 1.00 78.75 189 ASP A N 1
ATOM 1521 C CA . ASP A 1 189 ? -5.590 -44.712 -9.445 1.00 78.75 189 ASP A CA 1
ATOM 1522 C C . ASP A 1 189 ? -6.871 -43.848 -9.353 1.00 78.75 189 ASP A C 1
ATOM 1524 O O . ASP A 1 189 ? -6.884 -42.695 -9.778 1.00 78.75 189 ASP A O 1
ATOM 1528 N N . SER A 1 190 ? -7.932 -44.359 -8.713 1.00 79.00 190 SER A N 1
ATOM 1529 C CA . SER A 1 190 ? -9.187 -43.618 -8.480 1.00 79.00 190 SER A CA 1
ATOM 1530 C C . SER A 1 190 ? -9.055 -42.452 -7.493 1.00 79.00 190 SER A C 1
ATOM 1532 O O . SER A 1 190 ? -9.813 -41.487 -7.540 1.00 79.00 190 SER A O 1
ATOM 1534 N N . GLU A 1 191 ? -8.119 -42.555 -6.555 1.00 77.00 191 GLU A N 1
ATOM 1535 C CA . GLU A 1 191 ? -7.799 -41.521 -5.573 1.00 77.00 191 GLU A CA 1
ATOM 1536 C C . GLU A 1 191 ? -6.850 -40.469 -6.161 1.00 77.00 191 GLU A C 1
ATOM 1538 O O . GLU A 1 191 ? -6.965 -39.292 -5.823 1.00 77.00 191 GLU A O 1
ATOM 1543 N N . GLN A 1 192 ? -5.969 -40.863 -7.089 1.00 80.88 192 GLN A N 1
ATOM 1544 C CA . GLN A 1 192 ? -5.106 -39.937 -7.828 1.00 80.88 192 GLN A CA 1
ATOM 1545 C C . GLN A 1 192 ? -5.926 -38.982 -8.703 1.00 80.88 192 GLN A C 1
ATOM 1547 O O . GLN A 1 192 ? -5.679 -37.778 -8.694 1.00 80.88 192 GLN A O 1
ATOM 1552 N N . GLU A 1 193 ? -6.934 -39.498 -9.414 1.00 81.69 193 GLU A N 1
ATOM 1553 C CA . GLU A 1 193 ? -7.830 -38.684 -10.246 1.00 81.69 193 GLU A CA 1
ATOM 1554 C C . GLU A 1 193 ? -8.606 -37.665 -9.396 1.00 81.69 193 GLU A C 1
ATOM 1556 O O . GLU A 1 193 ? -8.687 -36.488 -9.744 1.00 81.69 193 GLU A O 1
ATOM 1561 N N . ARG A 1 194 ? -9.056 -38.081 -8.205 1.00 78.56 194 ARG A N 1
ATOM 1562 C CA . ARG A 1 194 ? -9.733 -37.204 -7.241 1.00 78.56 194 ARG A CA 1
ATOM 1563 C C . ARG A 1 194 ? -8.804 -36.155 -6.622 1.00 78.56 194 ARG A C 1
ATOM 1565 O O . ARG A 1 194 ? -9.236 -35.034 -6.369 1.00 78.56 194 ARG A O 1
ATOM 1572 N N . LEU A 1 195 ? -7.539 -36.495 -6.360 1.00 81.81 195 LEU A N 1
ATOM 1573 C CA . LEU A 1 195 ? -6.542 -35.528 -5.890 1.00 81.81 195 LEU A CA 1
ATOM 1574 C C . LEU A 1 195 ? -6.202 -34.514 -6.991 1.00 81.81 195 LEU A C 1
ATOM 1576 O O . LEU A 1 195 ? -6.031 -33.336 -6.689 1.00 81.81 195 LEU A O 1
ATOM 1580 N N . LYS A 1 196 ? -6.143 -34.943 -8.257 1.00 83.56 196 LYS A N 1
ATOM 1581 C CA . LYS A 1 196 ? -5.920 -34.056 -9.405 1.00 83.56 196 LYS A CA 1
ATOM 1582 C C . LYS A 1 196 ? -7.055 -33.040 -9.559 1.00 83.56 196 LYS A C 1
ATOM 1584 O O . LYS A 1 196 ? -6.776 -31.853 -9.642 1.00 83.56 196 LYS A O 1
ATOM 1589 N N . GLU A 1 197 ? -8.308 -33.487 -9.488 1.00 84.75 197 GLU A N 1
ATOM 1590 C CA . GLU A 1 197 ? -9.486 -32.605 -9.524 1.00 84.75 197 GLU A CA 1
ATOM 1591 C C . GLU A 1 197 ? -9.476 -31.595 -8.363 1.00 84.75 197 GLU A C 1
ATOM 1593 O O . GLU A 1 197 ? -9.685 -30.403 -8.552 1.00 84.75 197 GLU A O 1
ATOM 1598 N N . LEU A 1 198 ? -9.135 -32.045 -7.152 1.00 81.62 198 LEU A N 1
ATOM 1599 C CA . LEU A 1 198 ? -9.092 -31.184 -5.967 1.00 81.62 198 LEU A CA 1
ATOM 1600 C C . LEU A 1 198 ? -7.937 -30.166 -5.982 1.00 81.62 198 LEU A C 1
ATOM 1602 O O . LEU A 1 198 ? -7.973 -29.184 -5.243 1.00 81.62 198 LEU A O 1
ATOM 1606 N N . THR A 1 199 ? -6.897 -30.417 -6.777 1.00 82.88 199 THR A N 1
ATOM 1607 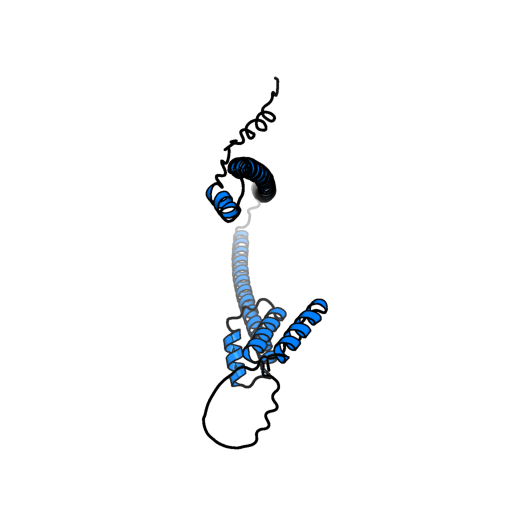C CA . THR A 1 199 ? -5.702 -29.563 -6.863 1.00 82.88 199 THR A CA 1
ATOM 1608 C C . THR A 1 199 ? -5.714 -28.629 -8.074 1.00 82.88 199 THR A C 1
ATOM 1610 O O . THR A 1 199 ? -4.876 -27.732 -8.137 1.00 82.88 199 THR A O 1
ATOM 1613 N N . GLU A 1 200 ? -6.675 -28.780 -8.990 1.00 81.12 200 GLU A N 1
ATOM 1614 C CA . GLU A 1 200 ? -6.848 -27.923 -10.172 1.00 81.12 200 GLU A CA 1
ATOM 1615 C C . GLU A 1 200 ? -7.192 -26.474 -9.785 1.00 81.12 200 GLU A C 1
ATOM 1617 O O . GLU A 1 200 ? -6.602 -25.535 -10.318 1.00 81.12 200 GLU A O 1
ATOM 1622 N N . ASP A 1 201 ? -8.041 -26.301 -8.768 1.00 79.69 201 ASP A N 1
ATOM 1623 C CA . ASP A 1 201 ? -8.443 -24.994 -8.225 1.00 79.69 201 ASP A CA 1
ATOM 1624 C C . ASP A 1 201 ? -7.431 -24.401 -7.221 1.00 79.69 201 ASP A C 1
ATOM 1626 O O . ASP A 1 201 ? -7.679 -23.355 -6.617 1.00 79.69 201 ASP A O 1
ATOM 1630 N N . VAL A 1 202 ? -6.294 -25.065 -6.982 1.00 81.81 202 VAL A N 1
ATOM 1631 C CA . VAL A 1 202 ? -5.293 -24.590 -6.019 1.00 81.81 202 VAL A CA 1
ATOM 1632 C C . VAL A 1 202 ? -4.301 -23.657 -6.707 1.00 81.81 202 VAL A C 1
ATOM 1634 O O . VAL A 1 202 ? -3.566 -24.053 -7.613 1.00 81.81 202 VAL A O 1
ATOM 1637 N N . ASP A 1 203 ? -4.224 -22.422 -6.208 1.00 79.50 203 ASP A N 1
ATOM 1638 C CA . ASP A 1 203 ? -3.257 -21.430 -6.675 1.00 79.50 203 ASP A CA 1
ATOM 1639 C C . ASP A 1 203 ? -1.812 -21.893 -6.448 1.00 79.50 203 ASP A C 1
ATOM 1641 O O . ASP A 1 203 ? -1.384 -22.183 -5.316 1.00 79.50 203 ASP A O 1
ATOM 1645 N N . TYR A 1 204 ? -1.041 -21.900 -7.535 1.00 79.38 204 TYR A N 1
ATOM 1646 C CA . TYR A 1 204 ? 0.395 -22.126 -7.511 1.00 79.38 204 TYR A CA 1
ATOM 1647 C C . TYR A 1 204 ? 1.116 -20.792 -7.323 1.00 79.38 204 TYR A C 1
ATOM 1649 O O . TYR A 1 204 ? 1.252 -19.986 -8.237 1.00 79.38 204 TYR A O 1
ATOM 1657 N N . GLU A 1 205 ? 1.568 -20.558 -6.096 1.00 79.88 205 GLU A N 1
ATOM 1658 C CA . GLU A 1 205 ? 2.421 -19.413 -5.761 1.00 79.88 205 GLU A CA 1
ATOM 1659 C C . GLU A 1 205 ? 3.902 -19.788 -5.867 1.00 79.88 205 GLU A C 1
ATOM 1661 O O . GLU A 1 205 ? 4.704 -19.078 -6.462 1.00 79.88 205 GLU A O 1
ATOM 1666 N N . ASP A 1 206 ? 4.263 -20.914 -5.253 1.00 82.94 206 ASP A N 1
ATOM 1667 C CA . ASP A 1 206 ? 5.626 -21.414 -5.153 1.00 82.94 206 ASP A CA 1
ATOM 1668 C C . ASP A 1 206 ? 5.601 -22.944 -5.054 1.00 82.94 206 ASP A C 1
ATOM 1670 O O . ASP A 1 206 ? 4.625 -23.523 -4.567 1.00 82.94 206 ASP A O 1
ATOM 1674 N N . ALA A 1 207 ? 6.677 -23.596 -5.501 1.00 79.31 207 ALA A N 1
ATOM 1675 C CA . ALA A 1 207 ? 6.784 -25.050 -5.502 1.00 79.31 207 ALA A CA 1
ATOM 1676 C C . ALA A 1 207 ? 6.659 -25.651 -4.089 1.00 79.31 207 ALA A C 1
ATOM 1678 O O . ALA A 1 207 ? 5.968 -26.654 -3.920 1.00 79.31 207 ALA A O 1
ATOM 1679 N N . GLU A 1 208 ? 7.268 -25.031 -3.072 1.00 80.94 208 GLU A N 1
ATOM 1680 C CA . GLU A 1 208 ? 7.248 -25.544 -1.694 1.00 80.94 208 GLU A CA 1
ATOM 1681 C C . GLU A 1 208 ? 5.855 -25.388 -1.069 1.00 80.94 208 GLU A C 1
ATOM 1683 O O . GLU A 1 208 ? 5.289 -26.337 -0.525 1.00 80.94 208 GLU A O 1
ATOM 1688 N N . LYS A 1 209 ? 5.236 -24.214 -1.242 1.00 82.38 209 LYS A N 1
ATOM 1689 C CA . LYS A 1 209 ? 3.878 -23.938 -0.748 1.00 82.38 209 LYS A CA 1
ATOM 1690 C C . LYS A 1 209 ? 2.822 -24.803 -1.426 1.00 82.38 209 LYS A C 1
ATOM 1692 O O . LYS A 1 209 ? 1.882 -25.257 -0.776 1.00 82.38 209 LYS A O 1
ATOM 1697 N N . PHE A 1 210 ? 2.940 -25.015 -2.737 1.00 85.62 210 PHE A N 1
ATOM 1698 C CA . PHE A 1 210 ? 2.016 -25.877 -3.468 1.00 85.62 210 PHE A CA 1
ATOM 1699 C C . PHE A 1 210 ? 2.137 -27.323 -2.979 1.00 85.62 210 PHE A C 1
ATOM 1701 O O . PHE A 1 210 ? 1.123 -27.965 -2.721 1.00 85.62 210 PHE A O 1
ATOM 1708 N N . GLN A 1 211 ? 3.358 -27.806 -2.735 1.00 84.12 211 GLN A N 1
ATOM 1709 C CA . GLN A 1 211 ? 3.586 -29.118 -2.133 1.00 84.12 211 GLN A CA 1
ATOM 1710 C C . GLN A 1 211 ? 2.954 -29.245 -0.736 1.00 84.12 211 GLN A C 1
ATOM 1712 O O . GLN A 1 211 ? 2.312 -30.257 -0.454 1.00 84.12 211 GLN A O 1
ATOM 1717 N N . GLU A 1 212 ? 3.063 -28.227 0.121 1.00 83.75 212 GLU A N 1
ATOM 1718 C CA . GLU A 1 212 ? 2.401 -28.209 1.434 1.00 83.75 212 GLU A CA 1
ATOM 1719 C C . GLU A 1 212 ? 0.869 -28.232 1.320 1.00 83.75 212 GLU A C 1
ATOM 1721 O O . GLU A 1 212 ? 0.209 -29.012 2.016 1.00 83.75 212 GLU A O 1
ATOM 1726 N N . LYS A 1 213 ? 0.288 -27.430 0.414 1.00 84.31 213 LYS A N 1
ATOM 1727 C CA . LYS A 1 213 ? -1.162 -27.411 0.148 1.00 84.31 213 LYS A CA 1
ATOM 1728 C C . LYS A 1 213 ? -1.644 -28.777 -0.360 1.00 84.31 213 LYS A C 1
ATOM 1730 O O . LYS A 1 213 ? -2.614 -29.317 0.170 1.00 84.31 213 LYS A O 1
ATOM 1735 N N . VAL A 1 214 ? -0.933 -29.383 -1.314 1.00 83.75 214 VAL A N 1
ATOM 1736 C CA . VAL A 1 214 ? -1.240 -30.721 -1.852 1.00 83.75 214 VAL A CA 1
ATOM 1737 C C . VAL A 1 214 ? -1.092 -31.800 -0.774 1.00 83.75 214 VAL A C 1
ATOM 1739 O O . VAL A 1 214 ? -1.954 -32.669 -0.662 1.00 83.75 214 VAL A O 1
ATOM 1742 N N . SER A 1 215 ? -0.058 -31.731 0.070 1.00 82.31 215 SER A N 1
ATOM 1743 C CA . SER A 1 215 ? 0.119 -32.654 1.200 1.00 82.31 215 SER A CA 1
ATOM 1744 C C . SER A 1 215 ? -1.004 -32.513 2.228 1.00 82.31 215 SER A C 1
ATOM 1746 O O . SER A 1 215 ? -1.522 -33.511 2.721 1.00 82.31 215 SER A O 1
ATOM 1748 N N . THR A 1 216 ? -1.439 -31.284 2.512 1.00 83.06 216 THR A N 1
ATOM 1749 C CA . THR A 1 216 ? -2.568 -31.016 3.414 1.00 83.06 216 THR A CA 1
ATOM 1750 C C . THR A 1 216 ? -3.869 -31.594 2.857 1.00 83.06 216 THR A C 1
ATOM 1752 O O . THR A 1 216 ? -4.624 -32.228 3.593 1.00 83.06 216 THR A O 1
ATOM 1755 N N . LEU A 1 217 ? -4.118 -31.447 1.551 1.00 82.88 217 LEU A N 1
ATOM 1756 C CA . LEU A 1 217 ? -5.276 -32.048 0.880 1.00 82.88 217 LEU A CA 1
ATOM 1757 C C . LEU A 1 217 ? -5.195 -33.580 0.869 1.00 82.88 217 LEU A C 1
ATOM 1759 O O . LEU A 1 217 ? -6.187 -34.245 1.175 1.00 82.88 217 LEU A O 1
ATOM 1763 N N . LYS A 1 218 ? -4.009 -34.146 0.607 1.00 81.38 218 LYS A N 1
ATOM 1764 C CA . LYS A 1 218 ? -3.756 -35.590 0.714 1.00 81.38 218 LYS A CA 1
ATOM 1765 C C . LYS A 1 218 ? -4.103 -36.099 2.114 1.00 81.38 218 LYS A C 1
ATOM 1767 O O . LYS A 1 218 ? -4.838 -37.070 2.264 1.00 81.38 218 LYS A O 1
ATOM 1772 N N . GLU A 1 219 ? -3.621 -35.424 3.151 1.00 80.44 219 GLU A N 1
AT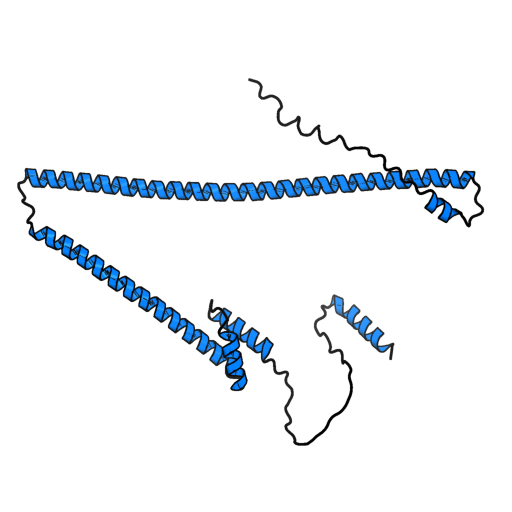OM 1773 C CA . GLU A 1 219 ? -3.891 -35.799 4.535 1.00 80.44 219 GLU A CA 1
ATOM 1774 C C . GLU A 1 219 ? -5.354 -35.616 4.948 1.00 80.44 219 GLU A C 1
ATOM 1776 O O . GLU A 1 219 ? -5.864 -36.413 5.732 1.00 80.44 219 GLU A O 1
ATOM 1781 N N . ALA A 1 220 ? -6.035 -34.585 4.453 1.00 80.38 220 ALA A N 1
ATOM 1782 C CA . ALA A 1 220 ? -7.422 -34.309 4.812 1.00 80.38 220 ALA A CA 1
ATOM 1783 C C . ALA A 1 220 ? -8.403 -35.318 4.193 1.00 80.38 220 ALA A C 1
ATOM 1785 O O . ALA A 1 220 ? -9.361 -35.717 4.853 1.00 80.38 220 ALA A O 1
ATOM 1786 N N . TYR A 1 221 ? -8.163 -35.738 2.947 1.00 75.25 221 TYR A N 1
ATOM 1787 C CA . TYR A 1 221 ? -9.109 -36.560 2.183 1.00 75.25 221 TYR A CA 1
ATOM 1788 C C . TYR A 1 221 ? -8.722 -38.039 2.076 1.00 75.25 221 TYR A C 1
ATOM 1790 O O . TYR A 1 221 ? -9.604 -38.872 1.880 1.00 75.25 221 TYR A O 1
ATOM 1798 N N . PHE A 1 222 ? -7.438 -38.376 2.234 1.00 76.62 222 PHE A N 1
ATOM 1799 C CA . PHE A 1 222 ? -6.911 -39.724 1.984 1.00 76.62 222 PHE A CA 1
ATOM 1800 C C . PHE A 1 222 ? -6.157 -40.321 3.184 1.00 76.62 222 PHE A C 1
ATOM 1802 O O . PHE A 1 222 ? -5.454 -41.323 3.035 1.00 76.62 222 PHE A O 1
ATOM 1809 N N . LYS A 1 223 ? -6.297 -39.752 4.397 1.00 66.25 223 LYS A N 1
ATOM 1810 C CA . LYS A 1 223 ? -5.787 -40.377 5.631 1.00 66.25 223 LYS A CA 1
ATOM 1811 C C . LYS A 1 223 ? -6.462 -41.730 5.858 1.00 66.25 223 LYS A C 1
ATOM 1813 O O . LYS A 1 223 ? -7.503 -41.852 6.497 1.00 66.25 223 LYS A O 1
ATOM 1818 N N . THR A 1 224 ? -5.789 -42.759 5.369 1.00 50.91 224 THR A N 1
ATOM 1819 C CA . THR A 1 224 ? -6.035 -44.153 5.700 1.00 50.91 224 THR A CA 1
ATOM 1820 C C . THR A 1 224 ? -5.381 -44.404 7.052 1.00 50.91 224 THR A C 1
ATOM 1822 O O . THR A 1 224 ? -4.156 -44.475 7.168 1.00 50.91 224 THR A O 1
ATOM 1825 N N . GLY A 1 225 ? -6.187 -44.498 8.111 1.00 44.00 225 GLY A N 1
ATOM 1826 C CA . GLY A 1 225 ? -5.729 -45.124 9.344 1.00 44.00 225 GLY A CA 1
ATOM 1827 C C . GLY A 1 225 ? -5.170 -46.506 9.008 1.00 44.00 225 GLY A C 1
ATOM 1828 O O . GLY A 1 225 ? -5.782 -47.252 8.246 1.00 44.00 225 GLY A O 1
ATOM 1829 N N . LYS A 1 226 ? -3.997 -46.846 9.552 1.00 41.50 226 LYS A N 1
ATOM 1830 C CA . LYS A 1 226 ? -3.499 -48.224 9.563 1.00 41.50 226 LYS A CA 1
ATOM 1831 C C . LYS A 1 226 ? -4.584 -49.128 10.152 1.00 41.50 226 LYS A C 1
ATOM 1833 O O . LYS A 1 226 ? -4.710 -49.222 11.367 1.00 41.50 226 LYS A O 1
ATOM 1838 N N . PHE A 1 227 ? -5.318 -49.819 9.297 1.00 32.38 227 PHE A N 1
ATOM 1839 C CA . PHE A 1 227 ? -5.928 -51.090 9.632 1.00 32.38 227 PHE A CA 1
ATOM 1840 C C . PHE A 1 227 ? -5.326 -52.117 8.685 1.00 32.38 227 PHE A C 1
ATOM 1842 O O . PHE A 1 227 ? -5.404 -51.980 7.465 1.00 32.38 227 PHE A O 1
ATOM 1849 N N . GLU A 1 228 ? -4.657 -53.111 9.266 1.00 38.19 228 GLU A N 1
ATOM 1850 C CA . GLU A 1 228 ? -4.290 -54.335 8.569 1.00 38.19 228 GLU A CA 1
ATOM 1851 C C . GLU A 1 228 ? -5.556 -54.914 7.936 1.00 38.19 228 GLU A C 1
ATOM 1853 O O . GLU A 1 228 ? -6.432 -55.437 8.625 1.00 38.19 228 GLU A O 1
ATOM 1858 N N . ALA A 1 229 ? -5.662 -54.825 6.613 1.00 33.09 229 ALA A N 1
ATOM 1859 C CA . ALA A 1 229 ? -6.621 -55.614 5.869 1.00 33.09 229 ALA A CA 1
ATOM 1860 C C . ALA A 1 229 ? -6.093 -57.054 5.801 1.00 33.09 229 ALA A C 1
ATOM 1862 O O . ALA A 1 229 ? -5.455 -57.466 4.831 1.00 33.09 229 ALA A O 1
ATOM 1863 N N . VAL A 1 230 ? -6.371 -57.828 6.853 1.00 37.31 230 VAL A N 1
ATOM 1864 C CA . VAL A 1 230 ? -6.612 -59.262 6.694 1.00 37.31 230 VAL A CA 1
ATOM 1865 C C . VAL A 1 230 ? -7.843 -59.370 5.802 1.00 37.31 230 VAL A C 1
ATOM 1867 O O . VAL A 1 230 ? -8.971 -59.174 6.243 1.00 37.31 230 VAL A O 1
ATOM 1870 N N . SER A 1 231 ? -7.613 -59.612 4.516 1.00 33.25 231 SER A N 1
ATOM 1871 C CA . SER A 1 231 ? -8.659 -60.096 3.630 1.00 33.25 231 SER A CA 1
ATOM 1872 C C . SER A 1 231 ? -8.769 -61.596 3.882 1.00 33.25 231 SER A C 1
ATOM 1874 O O . SER A 1 231 ? -7.976 -62.373 3.354 1.00 33.25 231 SER A O 1
ATOM 1876 N N . ASP A 1 232 ? -9.700 -61.980 4.755 1.00 30.64 232 ASP A N 1
ATOM 1877 C CA . ASP A 1 232 ? -10.293 -63.308 4.697 1.00 30.64 232 ASP A CA 1
ATOM 1878 C C . ASP A 1 232 ? -11.806 -63.179 4.515 1.00 30.64 232 ASP A C 1
ATOM 1880 O O . ASP A 1 232 ? -12.481 -62.297 5.048 1.00 30.64 232 ASP A O 1
ATOM 1884 N N . ASP A 1 233 ? -12.259 -64.055 3.645 1.00 35.25 233 ASP A N 1
ATOM 1885 C CA . ASP A 1 233 ? -13.570 -64.253 3.069 1.00 35.25 233 ASP A CA 1
ATOM 1886 C C . ASP A 1 233 ? -14.661 -64.451 4.137 1.00 35.25 233 ASP A C 1
ATOM 1888 O O . ASP A 1 233 ? -14.436 -65.166 5.109 1.00 35.25 233 ASP A O 1
ATOM 1892 N N . THR A 1 234 ? -15.844 -63.845 3.947 1.00 32.22 234 THR A N 1
ATOM 1893 C CA . THR A 1 234 ? -17.193 -64.463 4.041 1.00 32.22 234 THR A CA 1
ATOM 1894 C C . THR A 1 234 ? -18.321 -63.543 4.562 1.00 32.22 234 THR A C 1
ATOM 1896 O O . THR A 1 234 ? -18.379 -63.126 5.709 1.00 32.22 234 THR A O 1
ATOM 1899 N N . THR A 1 235 ? -19.301 -63.340 3.673 1.00 33.19 235 THR A N 1
ATOM 1900 C CA . THR A 1 235 ? -20.763 -63.436 3.887 1.00 33.19 235 THR A CA 1
ATOM 1901 C C . THR A 1 235 ? -21.514 -62.547 4.907 1.00 33.19 235 THR A C 1
ATOM 1903 O O . THR A 1 235 ? -21.424 -62.727 6.111 1.00 33.19 235 THR A O 1
ATOM 1906 N N . VAL A 1 236 ? -22.465 -61.790 4.336 1.00 35.91 236 VAL A N 1
ATOM 1907 C CA . VAL A 1 236 ? -23.898 -61.622 4.694 1.00 35.91 236 VAL A CA 1
ATOM 1908 C C . VAL A 1 236 ? -24.358 -60.955 6.011 1.00 35.91 236 VAL A C 1
ATOM 1910 O O . VAL A 1 236 ? -24.095 -61.415 7.110 1.00 35.91 236 VAL A O 1
ATOM 1913 N N . ALA A 1 237 ? -25.296 -60.019 5.795 1.00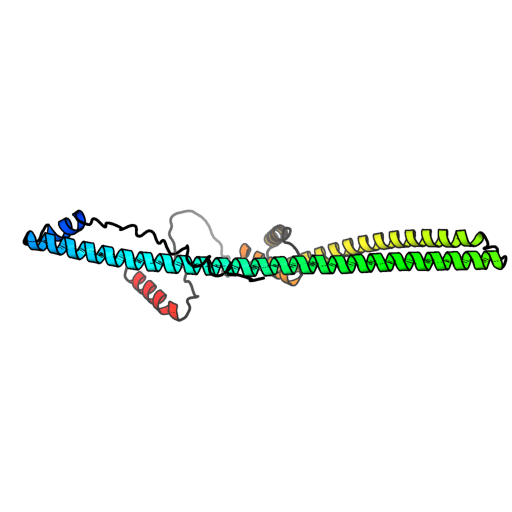 33.22 237 ALA A N 1
ATOM 1914 C CA . ALA A 1 237 ? -26.522 -59.737 6.560 1.00 33.22 237 ALA A CA 1
ATOM 1915 C C . ALA A 1 237 ? -26.492 -58.766 7.768 1.00 33.22 237 ALA A C 1
ATOM 1917 O O . ALA A 1 237 ? -25.901 -59.021 8.806 1.00 33.22 237 ALA A O 1
ATOM 1918 N N . SER A 1 238 ? -27.261 -57.682 7.581 1.00 38.41 238 SER A N 1
ATOM 1919 C CA . SER A 1 238 ? -28.041 -56.847 8.516 1.00 38.41 238 SER A CA 1
ATOM 1920 C C . SER A 1 238 ? -28.055 -57.180 10.018 1.00 38.41 238 SER A C 1
ATOM 1922 O O . SER A 1 238 ? -28.408 -58.295 10.384 1.00 38.41 238 SER A O 1
ATOM 1924 N N . SER A 1 239 ? -27.912 -56.154 10.873 1.00 33.97 239 SER A N 1
ATOM 1925 C CA . SER A 1 239 ? -28.972 -55.574 11.741 1.00 33.97 239 SER A CA 1
ATOM 1926 C C . SER A 1 239 ? -28.373 -54.785 12.920 1.00 33.97 239 SER A C 1
ATOM 1928 O O . SER A 1 239 ? -27.434 -55.253 13.548 1.00 33.97 239 SER A O 1
ATOM 1930 N N . ASP A 1 240 ? -29.017 -53.659 13.238 1.00 32.19 240 ASP A N 1
ATOM 1931 C CA . ASP A 1 240 ? -29.170 -53.029 14.562 1.00 32.19 240 ASP A CA 1
ATOM 1932 C C . ASP A 1 240 ? -28.014 -52.327 15.322 1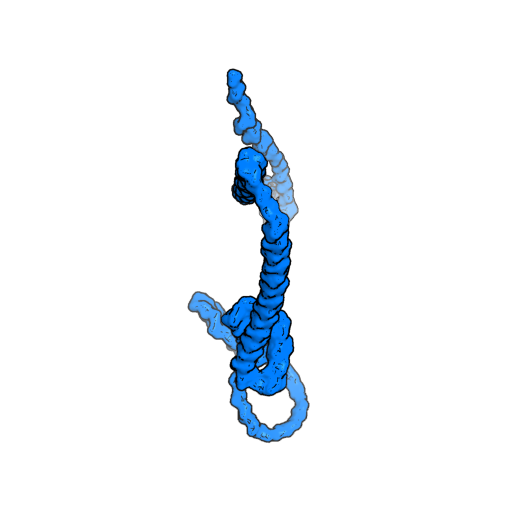.00 32.19 240 ASP A C 1
ATOM 1934 O O . ASP A 1 240 ? -27.046 -52.923 15.781 1.00 32.19 240 ASP A O 1
ATOM 1938 N N . THR A 1 241 ? -28.322 -51.052 15.623 1.00 34.03 241 THR A N 1
ATOM 1939 C CA . THR A 1 241 ? -28.151 -50.302 16.893 1.00 34.03 241 THR A CA 1
ATOM 1940 C C . THR A 1 241 ? -26.774 -49.771 17.344 1.00 34.03 241 THR A C 1
ATOM 1942 O O . THR A 1 241 ? -25.877 -50.522 17.703 1.00 34.03 241 THR A O 1
ATOM 1945 N N . ASP A 1 242 ? -26.717 -48.429 17.413 1.00 32.88 242 ASP A N 1
ATOM 1946 C CA . ASP A 1 242 ? -25.907 -47.512 18.256 1.00 32.88 242 ASP A CA 1
ATOM 1947 C C . ASP A 1 242 ? -25.652 -47.974 19.720 1.00 32.88 242 ASP A C 1
ATOM 1949 O O . ASP A 1 242 ? -26.378 -48.864 20.171 1.00 32.88 242 ASP A O 1
ATOM 1953 N N . PRO A 1 243 ? -24.774 -47.323 20.545 1.00 49.09 243 PRO A N 1
ATOM 1954 C CA . PRO A 1 243 ? -24.072 -46.036 20.340 1.00 49.09 243 PRO A CA 1
ATOM 1955 C C . PRO A 1 243 ? -22.565 -45.974 20.736 1.00 49.09 243 PRO A C 1
ATOM 1957 O O . PRO A 1 243 ? -22.068 -46.721 21.570 1.00 49.09 243 PRO A O 1
ATOM 1960 N N . LEU A 1 244 ? -21.887 -44.965 20.173 1.00 43.53 244 LEU A N 1
ATOM 1961 C CA . LEU A 1 244 ? -20.866 -44.076 20.768 1.00 43.53 244 LEU A CA 1
ATOM 1962 C C . LEU A 1 244 ? -19.781 -44.673 21.704 1.00 43.53 244 LEU A C 1
ATOM 1964 O O . LEU A 1 244 ? -20.010 -44.898 22.889 1.00 43.53 244 LEU A O 1
ATOM 1968 N N . SER A 1 245 ? -18.540 -44.757 21.204 1.00 34.78 245 SER A N 1
ATOM 1969 C CA . SER A 1 245 ? -17.328 -44.883 22.027 1.00 34.78 245 SER A CA 1
ATOM 1970 C C . SER A 1 245 ? -16.482 -43.611 21.908 1.00 34.78 245 SER A C 1
ATOM 1972 O O . SER A 1 245 ? -16.126 -43.180 20.813 1.00 34.78 245 SER A O 1
ATOM 1974 N N . THR A 1 246 ? -16.234 -42.982 23.055 1.00 49.84 246 THR A N 1
ATOM 1975 C CA . THR A 1 246 ? -15.344 -41.838 23.275 1.00 49.84 246 THR A CA 1
ATOM 1976 C C . THR A 1 246 ? -13.886 -42.269 23.158 1.00 49.84 246 THR A C 1
ATOM 1978 O O . THR A 1 246 ? -13.403 -42.981 24.039 1.00 49.84 246 THR A O 1
ATOM 1981 N N . ASP A 1 247 ? -13.191 -41.808 22.119 1.00 37.78 247 ASP A N 1
ATOM 1982 C CA . ASP A 1 247 ? -11.763 -42.071 21.935 1.00 37.78 247 ASP A CA 1
ATOM 1983 C C . ASP A 1 247 ? -10.885 -40.935 22.495 1.00 37.78 247 ASP A C 1
ATOM 1985 O O . ASP A 1 247 ? -11.251 -39.756 22.511 1.00 37.78 247 ASP A O 1
ATOM 1989 N N . GLU A 1 248 ? -9.737 -41.335 23.031 1.00 42.00 248 GLU A N 1
ATOM 1990 C CA . GLU A 1 248 ? -8.895 -40.612 23.984 1.00 42.00 248 GLU A CA 1
ATOM 1991 C C . GLU A 1 248 ? -8.148 -39.398 23.383 1.00 42.00 248 GLU A C 1
ATOM 1993 O O . GLU A 1 248 ? -7.363 -39.516 22.442 1.00 42.00 248 GLU A O 1
ATOM 1998 N N . VAL A 1 249 ? -8.293 -38.212 23.991 1.00 45.06 249 VAL A N 1
ATOM 1999 C CA . VAL A 1 249 ? -7.525 -37.006 23.617 1.00 45.06 249 VAL A CA 1
ATOM 2000 C C . VAL A 1 249 ? -6.131 -37.045 24.260 1.00 45.06 249 VAL A C 1
ATOM 2002 O O . VAL A 1 249 ? -5.930 -36.601 25.391 1.00 45.06 249 VAL A O 1
ATOM 2005 N N . GLN A 1 250 ? -5.139 -37.551 23.526 1.00 49.59 250 GLN A N 1
ATOM 2006 C CA . GLN A 1 250 ? -3.738 -37.680 23.963 1.00 49.59 250 GLN A CA 1
ATOM 2007 C C . GLN A 1 250 ? -2.904 -36.380 23.914 1.00 49.59 250 GLN A C 1
ATOM 2009 O O . GLN A 1 250 ? -1.713 -36.422 23.618 1.00 49.59 250 GLN A O 1
ATOM 2014 N N . ASN A 1 251 ? -3.465 -35.203 24.215 1.00 55.66 251 ASN A N 1
ATOM 2015 C CA . ASN A 1 251 ? -2.649 -33.977 24.199 1.00 55.66 251 ASN A CA 1
ATOM 2016 C C . ASN A 1 251 ? -3.035 -32.930 25.254 1.00 55.66 251 ASN A C 1
ATOM 2018 O O . ASN A 1 251 ? -3.244 -31.754 24.959 1.00 55.66 251 ASN A O 1
ATOM 2022 N N . ALA A 1 252 ? -3.120 -33.348 26.519 1.00 50.31 252 ALA A N 1
ATOM 2023 C CA . ALA A 1 252 ? -3.265 -32.418 27.635 1.00 50.31 252 ALA A CA 1
ATOM 2024 C C . ALA A 1 252 ? -1.883 -31.989 28.163 1.00 50.31 252 ALA A C 1
ATOM 2026 O O . ALA A 1 252 ? -1.067 -32.823 28.556 1.00 50.31 252 ALA A O 1
ATOM 2027 N N . ARG A 1 253 ? -1.626 -30.673 28.196 1.00 61.50 253 ARG A N 1
ATOM 2028 C CA . ARG A 1 253 ? -0.449 -30.063 28.847 1.00 61.50 253 ARG A CA 1
ATOM 2029 C C . ARG A 1 253 ? -0.309 -30.555 30.307 1.00 61.50 253 ARG A C 1
ATOM 2031 O O . ARG A 1 253 ? -1.329 -30.872 30.918 1.00 61.50 253 ARG A O 1
ATOM 2038 N N . PRO A 1 254 ? 0.901 -30.560 30.910 1.00 68.75 254 PRO A N 1
ATOM 2039 C CA . PRO A 1 254 ? 1.151 -31.146 32.239 1.00 68.75 254 PRO A CA 1
ATOM 2040 C C . PRO A 1 254 ? 0.219 -30.642 33.354 1.00 68.75 254 PRO A C 1
ATOM 2042 O O . PRO A 1 254 ? -0.141 -31.398 34.252 1.00 68.75 254 PRO A O 1
ATOM 2045 N N . GLU A 1 255 ? -0.221 -29.387 33.268 1.00 64.81 255 GLU A N 1
ATOM 2046 C CA . GLU A 1 255 ? -1.139 -28.748 34.223 1.00 64.81 255 GLU A CA 1
ATOM 2047 C C . GLU A 1 255 ? -2.595 -29.242 34.096 1.00 64.81 255 GLU A C 1
ATOM 2049 O O . GLU A 1 255 ? -3.355 -29.204 35.060 1.00 64.81 255 GLU A O 1
ATOM 2054 N N . MET A 1 256 ? -2.980 -29.769 32.928 1.00 65.06 256 MET A N 1
ATOM 2055 C CA . MET A 1 256 ? -4.327 -30.273 32.622 1.00 65.06 256 MET A CA 1
ATOM 2056 C C . MET A 1 256 ? -4.477 -31.783 32.863 1.00 65.06 256 MET A C 1
ATOM 2058 O O . MET A 1 256 ? -5.598 -32.287 32.923 1.00 65.06 256 MET A O 1
ATOM 2062 N N . ALA A 1 257 ? -3.368 -32.503 33.064 1.00 70.69 257 ALA A N 1
ATOM 2063 C CA . ALA A 1 257 ? -3.366 -33.943 33.327 1.00 70.69 257 ALA A CA 1
ATOM 2064 C C . ALA A 1 257 ? -4.080 -34.316 34.641 1.00 70.69 257 ALA A C 1
ATOM 2066 O O . ALA A 1 257 ? -4.696 -35.376 34.742 1.00 70.69 257 ALA A O 1
ATOM 2067 N N . GLY A 1 258 ? -4.042 -33.434 35.647 1.00 73.00 258 GLY A N 1
ATOM 2068 C CA . GLY A 1 258 ? -4.771 -33.637 36.903 1.00 73.00 258 GLY A CA 1
ATOM 2069 C C . GLY A 1 258 ? -6.291 -33.591 36.718 1.00 73.00 258 GLY A C 1
ATOM 2070 O O . GLY A 1 258 ? -7.011 -34.403 37.301 1.00 73.00 258 GLY A O 1
ATOM 2071 N N . TYR A 1 259 ? -6.778 -32.687 35.864 1.00 66.88 259 TYR A N 1
ATOM 2072 C CA . TYR A 1 259 ? -8.206 -32.511 35.605 1.00 66.88 259 TYR A CA 1
ATOM 2073 C C . TYR A 1 259 ? -8.775 -33.633 34.730 1.00 66.88 259 TYR A C 1
ATOM 2075 O O . TYR A 1 259 ? -9.835 -34.170 35.045 1.00 66.88 259 TYR A O 1
ATOM 2083 N N . THR A 1 260 ? -8.055 -34.073 33.695 1.00 75.88 260 THR A N 1
ATOM 2084 C CA . THR A 1 260 ? -8.491 -35.203 32.850 1.00 75.88 260 THR A CA 1
ATOM 2085 C C . THR A 1 260 ? -8.471 -36.536 33.608 1.00 75.88 260 THR A C 1
ATOM 2087 O O . THR A 1 260 ? -9.373 -37.365 33.450 1.00 75.88 260 THR A O 1
ATOM 2090 N N . ALA A 1 261 ? -7.506 -36.727 34.513 1.00 75.94 261 ALA A N 1
ATOM 2091 C CA . ALA A 1 261 ? -7.480 -37.877 35.416 1.00 75.94 261 ALA A CA 1
ATOM 2092 C C . ALA A 1 261 ? -8.640 -37.857 36.432 1.00 75.94 261 ALA A C 1
ATOM 2094 O O . ALA A 1 261 ? -9.201 -38.904 36.748 1.00 75.94 261 ALA A O 1
ATOM 2095 N N . ALA A 1 262 ? -9.035 -36.682 36.931 1.00 75.44 262 ALA A N 1
ATOM 2096 C CA . ALA A 1 262 ? -10.178 -36.556 37.835 1.00 75.44 262 ALA A CA 1
ATOM 2097 C C . ALA A 1 262 ? -11.514 -36.836 37.126 1.00 75.44 262 ALA A C 1
ATOM 2099 O O . ALA A 1 262 ? -12.344 -37.566 37.667 1.00 75.44 262 ALA A O 1
ATOM 2100 N N . ILE A 1 263 ? -11.691 -36.322 35.904 1.00 74.94 263 ILE A N 1
ATOM 2101 C CA . ILE A 1 263 ? -12.899 -36.529 35.090 1.00 74.94 263 ILE A CA 1
ATOM 2102 C C . ILE A 1 263 ? -13.049 -38.006 34.703 1.00 74.94 263 ILE A C 1
ATOM 2104 O O . ILE A 1 263 ? -14.113 -38.586 34.898 1.00 74.94 263 ILE A O 1
ATOM 2108 N N . SER A 1 264 ? -11.973 -38.653 34.243 1.00 74.81 264 SER A N 1
ATOM 2109 C CA . SER A 1 264 ? -12.001 -40.089 33.912 1.00 74.81 264 SER A CA 1
ATOM 2110 C C . SER A 1 264 ? -12.248 -40.982 35.131 1.00 74.81 264 SER A C 1
ATOM 2112 O O . SER A 1 264 ? -12.872 -42.036 35.017 1.00 74.81 264 SER A O 1
ATOM 2114 N N . LYS A 1 265 ? -11.793 -40.569 36.319 1.00 74.50 265 LYS A N 1
ATOM 2115 C CA . LYS A 1 265 ? -12.068 -41.291 37.563 1.00 74.50 265 LYS A CA 1
ATOM 2116 C C . LYS A 1 265 ? -13.517 -41.122 38.021 1.00 74.50 265 LYS A C 1
ATOM 2118 O O . LYS A 1 265 ? -14.073 -42.079 38.543 1.00 74.50 265 LYS A O 1
ATOM 2123 N N . PHE A 1 266 ? -14.121 -39.954 37.804 1.00 71.50 266 PHE A N 1
ATOM 2124 C CA . PHE A 1 266 ? -15.546 -39.724 38.061 1.00 71.50 266 PHE A CA 1
ATOM 2125 C C . PHE A 1 266 ? -16.437 -40.511 37.095 1.00 71.50 266 PHE A C 1
ATOM 2127 O O . PHE A 1 266 ? -17.383 -41.147 37.539 1.00 71.50 266 PHE A O 1
ATOM 2134 N N . ALA A 1 267 ? -16.084 -40.560 35.808 1.00 70.62 267 ALA A N 1
ATOM 2135 C CA . ALA A 1 267 ? -16.828 -41.326 34.807 1.00 70.62 267 ALA A CA 1
ATOM 2136 C C . ALA A 1 267 ? -16.848 -42.842 35.092 1.00 70.62 267 ALA A C 1
ATOM 2138 O O . ALA A 1 267 ? -17.810 -43.514 34.758 1.00 70.62 267 ALA A O 1
ATOM 2139 N N . LYS A 1 268 ? -15.814 -43.381 35.755 1.00 64.94 268 LYS A N 1
ATOM 2140 C CA . LYS A 1 268 ? -15.756 -44.793 36.187 1.00 64.94 268 LYS A CA 1
ATOM 2141 C C . LYS A 1 268 ? -16.508 -45.094 37.487 1.00 64.94 268 LYS A C 1
ATOM 2143 O O . LYS A 1 268 ? -16.498 -46.239 37.922 1.00 64.94 268 LYS A O 1
ATOM 2148 N N . LEU A 1 269 ? -17.056 -44.082 38.157 1.00 60.53 269 LEU A N 1
ATOM 2149 C CA . LEU A 1 269 ? -17.819 -44.243 39.399 1.00 60.53 269 LEU A CA 1
ATOM 2150 C C . LEU A 1 269 ? -19.337 -44.294 39.165 1.00 60.53 269 LEU A C 1
ATOM 2152 O O . LEU A 1 269 ? -20.052 -44.655 40.096 1.00 60.53 269 LEU A O 1
ATOM 2156 N N . ASP A 1 270 ? -19.795 -43.960 37.955 1.00 53.56 270 ASP A N 1
ATOM 2157 C CA . ASP A 1 270 ? -21.203 -44.024 37.531 1.00 53.56 270 ASP A CA 1
ATOM 2158 C C . ASP A 1 270 ? -21.549 -45.308 36.734 1.00 53.56 270 ASP A C 1
ATOM 2160 O O . ASP A 1 270 ? -22.658 -45.408 36.210 1.00 53.56 270 ASP A O 1
ATOM 2164 N N . ASP A 1 271 ? -20.643 -46.297 36.698 1.00 45.84 271 ASP A N 1
ATOM 2165 C CA . ASP A 1 271 ? -20.884 -47.681 36.232 1.00 45.84 271 ASP A CA 1
ATOM 2166 C C . ASP A 1 271 ? -20.840 -48.690 37.399 1.00 45.84 271 ASP A C 1
ATOM 2168 O O . ASP A 1 271 ? -19.871 -48.648 38.199 1.00 45.84 271 ASP A O 1
#

Sequence (271 aa):
KSNTSEDDEEEEEEEEVKKESYEVDMTNDIEALVADEDLSEEFKTKAKTIFEAAVATKVKERITEVEAQSQKDTDAAVEEIKEDLTEKVDNYLNYVAEDWVKENELAIERGLKSELTEDFINGLKKLFEEHYVEVPEDKFDVVEELAGRLDDTEDKLNEEVAQNISLSQDIEELKREKIISEASQELADSEQERLKELTEDVDYEDAEKFQEKVSTLKEAYFKTGKFEAVSDDTTVASSDTDPLSTDEVQNARPEMAGYTAAISKFAKLDD